Protein AF-0000000081946175 (afdb_homodimer)

Radius of gyration: 20.76 Å; Cα contacts (8 Å, |Δi|>4): 481; chains: 2; bounding box: 48×63×45 Å

Sequence (226 aa):
MTPTPSPDKSPLCRKVDMWVDFKKLEWNEWIVYPKRYNAFRCEGSCPSPVDETFTPTNHAYMQSLLKLHHPDKVPCVSCVPTRLVPLSMLYYETGKMVMRHHENMIVEECGCHMTPTPSPDKSPLCRKVDMWVDFKKLEWNEWIVYPKRYNAFRCEGSC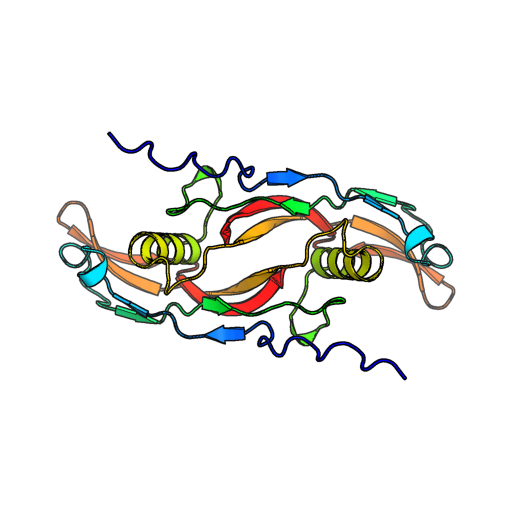PSPVDETFTPTNHAYMQSLLKLHHPDKVPCVSCVPTRLVPLSMLYYETGKMVMRHHENMIVEECGCH

Foldseek 3Di:
DPPPPDPPPWDAKDKDWDKDACVVVVNPVWWDPDRMDTQIWIDTFAAQQHDPVQPDDPVLNVLSPVCVVPVPPGDHFDKGAPDAAWDWTWTDDPNDIDIDIGGRRHGDHIHTD/DPPPPDPPPWDAKDKDWDKDACVVVVNPVWWDPDRMDTQIWIDTFAAQQHDPVQPDDPVLNVLSPVCVVPVPPGDHFDKGAPDAAWDWTWTDDPNDIDIDIGGRRHGDHIHTD

InterPro domains:
  IPR001839 Transforming growth factor-beta, C-terminal [PF00019] (13-112)
  IPR001839 Transforming growth factor-beta, C-terminal [PS51362] (1-113)
  IPR001839 Transforming growth factor-beta, C-terminal [SM00204] (13-113)
  IPR015615 Transforming growth factor-beta-like [PTHR11848] (11-113)
  IPR017948 Transforming growth factor beta, conserved site [PS00250] (31-46)
  IPR029034 Cystine-knot cytokine [G3DSA:2.10.90.10] (4-113)
  IPR029034 Cystine-knot cytokine [SSF57501] (7-112)

pLDDT: mean 90.81, std 14.02, range [33.75, 98.81]

Organism: NCBI:txid47308

Nearest PDB structures (foldseek):
  4n1d-assembly1_A-2  TM=9.867E-01  e=1.298E-13  Homo sapiens
  3qb4-assembly3_C  TM=9.589E-01  e=1.364E-11  Homo sapiens
  7zjf-assembly1_A  TM=9.497E-01  e=1.806E-11  Homo sapiens
  3qb4-assembly3_A  TM=9.491E-01  e=2.992E-11  Homo sapiens
  7ppc-assembly1_A  TM=9.271E-01  e=1.360E-10  Homo sapiens

Structure (mmCIF, N/CA/C/O backbone):
data_AF-0000000081946175-model_v1
#
loop_
_entity.id
_entity.type
_entity.pdbx_description
1 polymer 'TGF-beta family profile domain-containing protein'
#
loop_
_atom_site.group_PDB
_atom_site.id
_atom_site.type_symbol
_atom_site.label_atom_id
_atom_site.label_alt_id
_atom_site.label_comp_id
_atom_site.label_asym_id
_atom_site.label_entity_id
_atom_site.label_seq_id
_atom_site.pdbx_PDB_ins_code
_atom_site.Cartn_x
_atom_site.Cartn_y
_atom_site.Cartn_z
_atom_site.occupancy
_atom_site.B_iso_or_equiv
_atom_site.auth_seq_id
_atom_site.auth_comp_id
_atom_site.auth_asym_id
_atom_site.auth_atom_id
_atom_site.pdbx_PDB_model_num
ATOM 1 N N . MET A 1 1 ? 32.188 -23.469 -3.684 1 33.84 1 MET A N 1
ATOM 2 C CA . MET A 1 1 ? 30.922 -23.297 -2.998 1 33.84 1 MET A CA 1
ATOM 3 C C . MET A 1 1 ? 30.719 -21.844 -2.592 1 33.84 1 MET A C 1
ATOM 5 O O . MET A 1 1 ? 31.344 -21.359 -1.646 1 33.84 1 MET A O 1
ATOM 9 N N . THR A 1 2 ? 30.594 -20.969 -3.512 1 40.47 2 THR A N 1
ATOM 10 C CA . THR A 1 2 ? 30.562 -19.516 -3.314 1 40.47 2 THR A CA 1
ATOM 11 C C . THR A 1 2 ? 29.484 -19.141 -2.309 1 40.47 2 THR A C 1
ATOM 13 O O . THR A 1 2 ? 28.328 -19.578 -2.418 1 40.47 2 THR A O 1
ATOM 16 N N . PRO A 1 3 ? 29.781 -18.688 -1.122 1 40.91 3 PRO A N 1
ATOM 17 C CA . PRO A 1 3 ? 28.766 -18.375 -0.112 1 40.91 3 PRO A CA 1
ATOM 18 C C . PRO A 1 3 ? 27.609 -17.531 -0.668 1 40.91 3 PRO A C 1
ATOM 20 O O . PRO A 1 3 ? 27.812 -16.734 -1.579 1 40.91 3 PRO A O 1
ATOM 23 N N . THR A 1 4 ? 26.344 -18.141 -0.969 1 41.22 4 THR A N 1
ATOM 24 C CA . THR A 1 4 ? 25.172 -17.328 -1.267 1 41.22 4 THR A CA 1
ATOM 25 C C . THR A 1 4 ? 25.156 -16.047 -0.445 1 41.22 4 THR A C 1
ATOM 27 O O . THR A 1 4 ? 25.469 -16.062 0.75 1 41.22 4 THR A O 1
ATOM 30 N N . PRO A 1 5 ? 25.469 -14.93 -1.042 1 45.06 5 PRO A N 1
ATOM 31 C CA . PRO A 1 5 ? 25.469 -13.711 -0.235 1 45.06 5 PRO A CA 1
ATOM 32 C C . PRO A 1 5 ? 24.516 -13.773 0.957 1 45.06 5 PRO A C 1
ATOM 34 O O . PRO A 1 5 ? 23.531 -14.5 0.913 1 45.06 5 PRO A O 1
ATOM 37 N N . SER A 1 6 ? 24.953 -13.586 2.184 1 46.44 6 SER A N 1
ATOM 38 C CA . SER A 1 6 ? 24.188 -13.508 3.428 1 46.44 6 SER A CA 1
ATOM 39 C C . SER A 1 6 ? 22.844 -12.812 3.213 1 46.44 6 SER A C 1
ATOM 41 O O . SER A 1 6 ? 22.797 -11.75 2.584 1 46.44 6 SER A O 1
ATOM 43 N N . PRO A 1 7 ? 21.656 -13.484 3.131 1 48.81 7 PRO A N 1
ATOM 44 C CA . PRO A 1 7 ? 20.391 -12.766 2.98 1 48.81 7 PRO A CA 1
ATOM 45 C C . PRO A 1 7 ? 20.375 -11.422 3.715 1 48.81 7 PRO A C 1
ATOM 47 O O . PRO A 1 7 ? 20.828 -11.344 4.863 1 48.81 7 PRO A 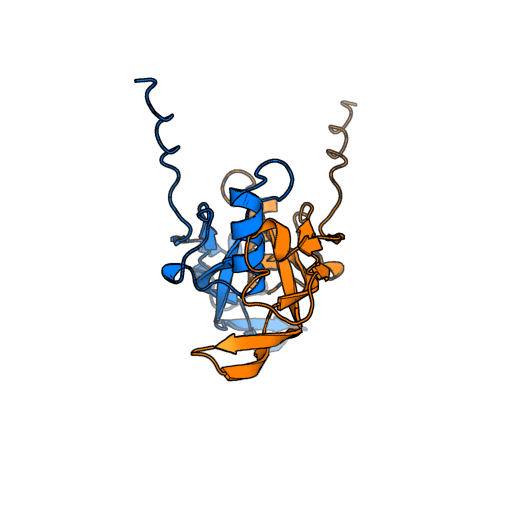O 1
ATOM 50 N N . ASP A 1 8 ? 20.859 -10.359 3.148 1 51.47 8 ASP A N 1
ATOM 51 C CA . ASP A 1 8 ? 20.734 -9.055 3.785 1 51.47 8 ASP A CA 1
ATOM 52 C C . ASP A 1 8 ? 19.641 -9.062 4.852 1 51.47 8 ASP A C 1
ATOM 54 O O . ASP A 1 8 ? 18.5 -9.438 4.578 1 51.47 8 ASP A O 1
ATOM 58 N N . LYS A 1 9 ? 19.969 -9.312 6.148 1 62.91 9 LYS A N 1
ATOM 59 C CA . LYS A 1 9 ? 19.281 -9.492 7.426 1 62.91 9 LYS A CA 1
ATOM 60 C C . LYS A 1 9 ? 18.25 -8.398 7.656 1 62.91 9 LYS A C 1
ATOM 62 O O . LYS A 1 9 ? 17.984 -8.023 8.797 1 62.91 9 LYS A O 1
ATOM 67 N N . SER A 1 10 ? 17.766 -7.531 6.688 1 79.44 10 SER A N 1
ATOM 68 C CA . SER A 1 10 ? 16.734 -6.547 6.977 1 79.44 10 SER A CA 1
ATOM 69 C C . SER A 1 10 ? 15.43 -7.223 7.391 1 79.44 10 SER A C 1
ATOM 71 O O . SER A 1 10 ? 15.062 -8.266 6.848 1 79.44 10 SER A O 1
ATOM 73 N N . PRO A 1 11 ? 14.812 -6.684 8.484 1 90.88 11 PRO A N 1
ATOM 74 C CA . PRO A 1 11 ? 13.562 -7.301 8.945 1 90.88 11 PRO A CA 1
ATOM 75 C C . PRO A 1 11 ? 12.477 -7.32 7.867 1 90.88 11 PRO A C 1
ATOM 77 O O . PRO A 1 11 ? 12.445 -6.434 7.012 1 90.88 11 PRO A O 1
ATOM 80 N N . LEU A 1 12 ? 11.711 -8.398 7.93 1 95.25 12 LEU A N 1
ATOM 81 C CA . LEU A 1 12 ? 10.562 -8.508 7.039 1 95.25 12 LEU A CA 1
ATOM 82 C C . LEU A 1 12 ? 9.461 -7.531 7.441 1 95.25 12 LEU A C 1
ATOM 84 O O . LEU A 1 12 ? 9.477 -7 8.555 1 95.25 12 LEU A O 1
ATOM 88 N N . CYS A 1 13 ? 8.57 -7.297 6.59 1 96.44 13 CYS A N 1
ATOM 89 C CA . CYS A 1 13 ? 7.445 -6.383 6.758 1 96.44 13 CYS A CA 1
ATOM 90 C C . CYS A 1 13 ? 6.746 -6.621 8.094 1 96.44 13 CYS A C 1
ATOM 92 O O . CYS A 1 13 ? 6.348 -7.742 8.398 1 96.44 13 CYS A O 1
ATOM 94 N N . ARG A 1 14 ? 6.641 -5.52 8.82 1 96.5 14 ARG A N 1
ATOM 95 C CA . ARG A 1 14 ? 6.012 -5.641 10.133 1 96.5 14 ARG A CA 1
ATOM 96 C C . ARG A 1 14 ? 5.469 -4.293 10.602 1 96.5 14 ARG A C 1
ATOM 98 O O . ARG A 1 14 ? 5.84 -3.248 10.07 1 96.5 14 ARG A O 1
ATOM 105 N N . LYS A 1 15 ? 4.629 -4.375 11.562 1 97.38 15 LYS A N 1
ATOM 106 C CA . LYS A 1 15 ? 4.062 -3.193 12.203 1 97.38 15 LYS A CA 1
ATOM 107 C C . LYS A 1 15 ? 4.957 -2.701 13.344 1 97.38 15 LYS A C 1
ATOM 109 O O . LYS A 1 15 ? 5.375 -3.486 14.195 1 97.38 15 LYS A O 1
ATOM 114 N N . VAL A 1 16 ? 5.32 -1.427 13.359 1 97.38 16 VAL A N 1
ATOM 115 C CA . VAL A 1 16 ? 6.152 -0.852 14.406 1 97.38 16 VAL A CA 1
ATOM 116 C C . VAL A 1 16 ? 5.508 0.428 14.938 1 97.38 16 VAL A C 1
ATOM 118 O O . VAL A 1 16 ? 4.594 0.971 14.312 1 97.38 16 VAL A O 1
ATOM 121 N N . ASP A 1 17 ? 6.004 0.896 15.984 1 97.38 17 ASP A N 1
ATOM 122 C CA . ASP A 1 17 ? 5.441 2.082 16.625 1 97.38 17 ASP A CA 1
ATOM 123 C C . ASP A 1 17 ? 5.742 3.338 15.805 1 97.38 17 ASP A C 1
ATOM 125 O O . ASP A 1 17 ? 6.797 3.439 15.18 1 97.38 17 ASP A O 1
ATOM 129 N N . MET A 1 18 ? 4.805 4.23 15.781 1 96.81 18 MET A N 1
ATOM 130 C CA . MET A 1 18 ? 4.957 5.59 15.266 1 96.81 18 MET A CA 1
ATOM 131 C C . MET A 1 18 ? 4.066 6.566 16.031 1 96.81 18 MET A C 1
ATOM 133 O O . MET A 1 18 ? 2.896 6.742 15.688 1 96.81 18 MET A O 1
ATOM 137 N N . TRP A 1 19 ? 4.625 7.184 16.922 1 96.38 19 TRP A N 1
ATOM 138 C CA . TRP A 1 19 ? 3.865 8.086 17.766 1 96.38 19 TRP A CA 1
ATOM 139 C C . TRP A 1 19 ? 3.67 9.438 17.094 1 96.38 19 TRP A C 1
ATOM 141 O O . TRP A 1 19 ? 4.629 10.039 16.609 1 96.38 19 TRP A O 1
ATOM 151 N N . VAL A 1 20 ? 2.436 9.844 17.141 1 96.25 20 VAL A N 1
ATOM 152 C CA . VAL A 1 20 ? 2.064 11.156 16.625 1 96.25 20 VAL A CA 1
ATOM 153 C C . VAL A 1 20 ? 1.766 12.094 17.797 1 96.25 20 VAL A C 1
ATOM 155 O O . VAL A 1 20 ? 0.839 11.852 18.578 1 96.25 20 VAL A O 1
ATOM 158 N N . ASP A 1 21 ? 2.59 13.125 17.812 1 95.94 21 ASP A N 1
ATOM 159 C CA . ASP A 1 21 ? 2.418 14.148 18.844 1 95.94 21 ASP A CA 1
ATOM 160 C C . ASP A 1 21 ? 1.933 15.461 18.219 1 95.94 21 ASP A C 1
ATOM 162 O O . ASP A 1 21 ? 2.674 16.125 17.484 1 95.94 21 ASP A O 1
ATOM 166 N N . PHE A 1 22 ? 0.724 15.859 18.656 1 95.44 22 PHE A N 1
ATOM 167 C CA . PHE A 1 22 ? 0.114 17.016 18.016 1 95.44 22 PHE A CA 1
ATOM 168 C C . PHE A 1 22 ? 0.794 18.297 18.453 1 95.44 22 PHE A C 1
ATOM 170 O O . PHE A 1 22 ? 0.721 19.328 17.766 1 95.44 22 PHE A O 1
ATOM 177 N N . LYS A 1 23 ? 1.452 18.297 19.547 1 94.56 23 LYS A N 1
ATOM 178 C CA . LYS A 1 23 ? 2.248 19.438 19.953 1 94.56 23 LYS A CA 1
ATOM 179 C C . LYS A 1 23 ? 3.439 19.656 19.031 1 94.56 23 LYS A C 1
ATOM 181 O O . LYS A 1 23 ? 3.727 20.781 18.625 1 94.56 23 LYS A O 1
ATOM 186 N N . LYS A 1 24 ? 4.055 18.484 18.641 1 91.12 24 LYS A N 1
ATOM 187 C CA . LYS A 1 24 ? 5.219 18.562 17.75 1 91.12 24 LYS A CA 1
ATOM 188 C C . LYS A 1 24 ? 4.816 18.984 16.344 1 91.12 24 LYS A C 1
ATOM 190 O O . LYS A 1 24 ? 5.613 19.594 15.625 1 91.12 24 LYS A O 1
ATOM 195 N N . LEU A 1 25 ? 3.594 18.766 16 1 90.81 25 LEU A N 1
ATOM 196 C CA . LEU A 1 25 ? 3.078 19.141 14.695 1 90.81 25 LEU A CA 1
ATOM 197 C C . LEU A 1 25 ? 2.5 20.547 14.719 1 90.81 25 LEU A C 1
ATOM 199 O O . LEU A 1 25 ? 2.045 21.062 13.688 1 90.81 25 LEU A O 1
ATOM 203 N N . GLU A 1 26 ? 2.43 21.094 15.938 1 91.88 26 GLU A N 1
ATOM 204 C CA . GLU A 1 26 ? 1.917 22.438 16.172 1 91.88 26 GLU A CA 1
ATOM 205 C C . GLU A 1 26 ? 0.403 22.5 15.984 1 91.88 26 GLU A C 1
ATOM 207 O O . GLU A 1 26 ? -0.13 23.469 15.445 1 91.88 26 GLU A O 1
ATOM 212 N N . TRP A 1 27 ? -0.2 21.406 16.344 1 92.62 27 TRP A N 1
ATOM 213 C CA . TRP A 1 27 ? -1.652 21.312 16.234 1 92.62 27 TRP A CA 1
ATOM 214 C C . TRP A 1 27 ? -2.301 21.359 17.609 1 92.62 27 TRP A C 1
ATOM 216 O O . TRP A 1 27 ? -3.521 21.219 17.734 1 92.62 27 TRP A O 1
ATOM 226 N N . ASN A 1 28 ? -1.576 21.578 18.516 1 91.31 28 ASN A N 1
ATOM 227 C CA . ASN A 1 28 ? -2.029 21.453 19.891 1 91.31 28 ASN A CA 1
ATOM 228 C C . ASN A 1 28 ? -3.02 22.562 20.25 1 91.31 28 ASN A C 1
ATOM 230 O O . ASN A 1 28 ? -3.756 22.453 21.234 1 91.31 28 ASN A O 1
ATOM 234 N N . GLU A 1 29 ? -3.061 23.609 19.5 1 92.75 29 GLU A N 1
ATOM 235 C CA . GLU A 1 29 ? -3.963 24.719 19.812 1 92.75 29 GLU A CA 1
ATOM 236 C C . GLU A 1 29 ? -5.402 24.375 19.438 1 92.75 29 GLU A C 1
ATOM 238 O O . GLU A 1 29 ? -6.348 24.859 20.062 1 92.75 29 GLU A O 1
ATOM 243 N N . TRP A 1 30 ? -5.449 23.547 18.422 1 93.44 30 TRP A N 1
ATOM 244 C CA . TRP A 1 30 ? -6.816 23.281 17.969 1 93.44 30 TRP A CA 1
ATOM 245 C C . TRP A 1 30 ? -7.227 21.844 18.297 1 93.44 30 TRP A C 1
ATOM 247 O O . TRP A 1 30 ? -8.414 21.531 18.328 1 93.44 30 TRP A O 1
ATOM 257 N N . ILE A 1 31 ? -6.348 20.938 18.547 1 95.88 31 ILE A N 1
ATOM 258 C CA . ILE A 1 31 ? -6.688 19.562 18.938 1 95.88 31 ILE A CA 1
ATOM 259 C C . ILE A 1 31 ? -6.828 19.484 20.453 1 95.88 31 ILE A C 1
ATOM 261 O O . ILE A 1 31 ? -5.902 19.844 21.188 1 95.88 31 ILE A O 1
ATOM 265 N N . VAL A 1 32 ? -7.965 19.078 20.875 1 97.19 32 VAL A N 1
ATOM 266 C CA . VAL A 1 32 ? -8.234 18.938 22.312 1 97.19 32 VAL A CA 1
ATOM 267 C C . VAL A 1 32 ? -7.824 17.562 22.797 1 97.19 32 VAL A C 1
ATOM 269 O O . VAL A 1 32 ? -7.152 17.422 23.812 1 97.19 32 VAL A O 1
ATOM 272 N N . TYR A 1 33 ? -8.367 16.484 22.016 1 97.69 33 TYR A N 1
ATOM 273 C CA . TYR A 1 33 ? -8.055 15.109 22.391 1 97.69 33 TYR A CA 1
ATOM 274 C C . TYR A 1 33 ? -8.117 14.195 21.156 1 97.69 33 TYR A C 1
ATOM 276 O O . TYR A 1 33 ? -9 14.352 20.312 1 97.69 33 TYR A O 1
ATOM 284 N N . PRO A 1 34 ? -7.258 13.164 21.188 1 97.81 34 PRO A N 1
ATOM 285 C CA . PRO A 1 34 ? -6.098 12.938 22.062 1 97.81 34 PRO A CA 1
ATOM 286 C C . PRO A 1 34 ? -4.957 13.922 21.781 1 97.81 34 PRO A C 1
ATOM 288 O O . PRO A 1 34 ? -4.969 14.609 20.75 1 97.81 34 PRO A O 1
ATOM 291 N N . LYS A 1 35 ? -3.928 14.023 22.719 1 97.31 35 LYS A N 1
ATOM 292 C CA . LYS A 1 35 ? -2.76 14.875 22.516 1 97.31 35 LYS A CA 1
ATOM 293 C C . LYS A 1 35 ? -1.688 14.141 21.703 1 97.31 35 LYS A C 1
ATOM 295 O O . LYS A 1 35 ? -0.887 14.773 21.016 1 97.31 35 LYS A O 1
ATOM 300 N N . ARG A 1 36 ? -1.651 12.836 21.969 1 97.5 36 ARG A N 1
ATOM 301 C CA . ARG A 1 36 ? -0.783 11.953 21.203 1 97.5 36 ARG A CA 1
ATOM 302 C C . ARG A 1 36 ? -1.427 10.578 21.016 1 97.5 36 ARG A C 1
ATOM 304 O O . ARG A 1 36 ? -2.338 10.211 21.766 1 97.5 36 ARG A O 1
ATOM 311 N N . TYR A 1 37 ? -1.03 9.906 20 1 98.12 37 TYR A N 1
ATOM 312 C CA . TYR A 1 37 ? -1.508 8.547 19.781 1 98.12 37 TYR A CA 1
ATOM 313 C C . TYR A 1 37 ? -0.491 7.73 18.984 1 98.12 37 TYR A C 1
ATOM 315 O O . TYR A 1 37 ? 0.38 8.289 18.312 1 98.12 37 TYR A O 1
ATOM 323 N N . ASN A 1 38 ? -0.528 6.496 19.203 1 98.56 38 ASN A N 1
ATOM 324 C CA . ASN A 1 38 ? 0.315 5.59 18.422 1 98.56 38 ASN A CA 1
ATOM 325 C C . ASN A 1 38 ? -0.35 5.188 17.109 1 98.56 38 ASN A C 1
ATOM 327 O O . ASN A 1 38 ? -1.278 4.375 17.109 1 98.56 38 ASN A O 1
ATOM 331 N N . ALA A 1 39 ? 0.094 5.73 16 1 98.5 39 ALA A N 1
ATOM 332 C CA . ALA A 1 39 ? -0.487 5.48 14.688 1 98.5 39 ALA A CA 1
ATOM 333 C C . ALA A 1 39 ? 0.025 4.168 14.109 1 98.5 39 ALA A C 1
ATOM 335 O O . ALA A 1 39 ? -0.609 3.584 13.219 1 98.5 39 ALA A O 1
ATOM 336 N N . PHE A 1 40 ? 1.181 3.77 14.594 1 98.19 40 PHE A N 1
ATOM 337 C CA . PHE A 1 40 ? 1.922 2.641 14.039 1 98.19 40 PHE A CA 1
ATOM 338 C C . PHE A 1 40 ? 2.309 2.902 12.594 1 98.19 40 PHE A C 1
ATOM 340 O O . PHE A 1 40 ? 1.873 3.891 11.992 1 98.19 40 PHE A O 1
ATOM 347 N N . ARG A 1 41 ? 3.174 2.154 12.109 1 97.5 41 ARG A N 1
ATOM 348 C CA . ARG A 1 41 ? 3.582 2.193 10.711 1 97.5 41 ARG A CA 1
ATOM 349 C C . ARG A 1 41 ? 4.105 0.834 10.25 1 97.5 41 ARG A C 1
ATOM 351 O O . ARG A 1 41 ? 4.371 -0.042 11.078 1 97.5 41 ARG A O 1
ATOM 358 N N . CYS A 1 42 ? 4.18 0.731 8.969 1 96.88 42 CYS A N 1
ATOM 359 C CA . CYS A 1 42 ? 4.691 -0.503 8.383 1 96.88 42 CYS A CA 1
ATOM 360 C C . CYS A 1 42 ? 6.121 -0.319 7.887 1 96.88 42 CYS A C 1
ATOM 362 O O . CYS A 1 42 ? 6.441 0.699 7.273 1 96.88 42 CYS A O 1
ATOM 364 N N . GLU A 1 43 ? 6.91 -1.335 8.273 1 94.81 43 GLU A N 1
ATOM 365 C CA . GLU A 1 43 ? 8.312 -1.244 7.883 1 94.81 43 GLU A CA 1
ATOM 366 C C . GLU A 1 43 ? 8.891 -2.623 7.586 1 94.81 43 GLU A C 1
ATOM 368 O O . GLU A 1 43 ? 8.461 -3.623 8.164 1 94.81 43 GLU A O 1
ATOM 373 N N . GLY A 1 44 ? 9.891 -2.594 6.684 1 94.44 44 GLY A N 1
ATOM 374 C CA . GLY A 1 44 ? 10.562 -3.842 6.352 1 94.44 44 GLY A CA 1
ATOM 375 C C . GLY A 1 44 ? 10.398 -4.234 4.895 1 94.44 44 GLY A C 1
ATOM 376 O O . GLY A 1 44 ? 9.664 -3.584 4.148 1 94.44 44 GLY A O 1
ATOM 377 N N . SER A 1 45 ? 11.016 -5.293 4.516 1 93.19 45 SER A N 1
ATOM 378 C CA . SER A 1 45 ? 10.992 -5.75 3.129 1 93.19 45 SER A CA 1
ATOM 379 C C . SER A 1 45 ? 9.961 -6.852 2.924 1 93.19 45 SER A C 1
ATOM 381 O O . SER A 1 45 ? 9.547 -7.508 3.881 1 93.19 45 SER A O 1
ATOM 383 N N . CYS A 1 46 ? 9.547 -6.938 1.702 1 94.69 46 CYS A N 1
ATOM 384 C CA . CYS A 1 46 ? 8.664 -8.031 1.311 1 94.69 46 CYS A CA 1
ATOM 385 C C . CYS A 1 46 ? 9.43 -9.102 0.544 1 94.69 46 CYS A C 1
ATOM 387 O O . CYS A 1 46 ? 10.242 -8.789 -0.326 1 94.69 46 CYS A O 1
ATOM 389 N N . PRO A 1 47 ? 9.156 -10.273 0.928 1 92.81 47 PRO A N 1
ATOM 390 C CA . PRO A 1 47 ? 9.859 -11.344 0.215 1 92.81 47 PRO A CA 1
ATOM 391 C C . PRO A 1 47 ? 9.391 -11.5 -1.229 1 92.81 47 PRO A C 1
ATOM 393 O O . PRO A 1 47 ? 8.305 -11.023 -1.582 1 92.81 47 PRO A O 1
ATOM 396 N N . SER A 1 48 ? 10.273 -12.141 -2.057 1 90.62 48 SER A N 1
ATOM 397 C CA . SER A 1 48 ? 9.977 -12.453 -3.449 1 90.62 48 SER A CA 1
ATOM 398 C C . SER A 1 48 ? 10.312 -13.906 -3.771 1 90.62 48 SER A C 1
ATOM 400 O O . SER A 1 48 ? 11.484 -14.273 -3.867 1 90.62 48 SER A O 1
ATOM 402 N N . PRO A 1 49 ? 9.266 -14.656 -3.846 1 92.12 49 PRO A N 1
ATOM 403 C CA . PRO A 1 49 ? 7.828 -14.367 -3.9 1 92.12 49 PRO A CA 1
ATOM 404 C C . PRO A 1 49 ? 7.223 -14.133 -2.52 1 92.12 49 PRO A C 1
ATOM 406 O O . PRO A 1 49 ? 7.688 -14.711 -1.531 1 92.12 49 PRO A O 1
ATOM 409 N N . VAL A 1 50 ? 6.156 -13.344 -2.518 1 95 50 VAL A N 1
ATOM 410 C CA . VAL A 1 50 ? 5.473 -13.055 -1.261 1 95 50 VAL A CA 1
ATOM 411 C C . VAL A 1 50 ? 4.582 -14.234 -0.869 1 95 50 VAL A C 1
ATOM 413 O O . VAL A 1 50 ? 3.936 -14.836 -1.725 1 95 50 VAL A O 1
ATOM 416 N N . ASP A 1 51 ? 4.57 -14.508 0.389 1 93.25 51 ASP A N 1
ATOM 417 C CA . ASP A 1 51 ? 3.738 -15.625 0.823 1 93.25 51 ASP A CA 1
ATOM 418 C C . ASP A 1 51 ? 2.486 -15.133 1.545 1 93.25 51 ASP A C 1
ATOM 420 O O . ASP A 1 51 ? 2.322 -13.93 1.76 1 93.25 51 ASP A O 1
ATOM 424 N N . GLU A 1 52 ? 1.662 -16.016 2.031 1 93.69 52 GLU A N 1
ATOM 425 C CA . GLU A 1 52 ? 0.326 -15.727 2.537 1 93.69 52 GLU A CA 1
ATOM 426 C C . GLU A 1 52 ? 0.393 -15.023 3.891 1 93.69 52 GLU A C 1
ATOM 428 O O . GLU A 1 52 ? -0.564 -14.367 4.301 1 93.69 52 GLU A O 1
ATOM 433 N N . THR A 1 53 ? 1.485 -15.102 4.586 1 93.25 53 THR A N 1
ATOM 434 C CA . THR A 1 53 ? 1.632 -14.484 5.898 1 93.25 53 THR A CA 1
ATOM 435 C C . THR A 1 53 ? 1.567 -12.969 5.793 1 93.25 53 THR A C 1
ATOM 437 O O . THR A 1 53 ? 1.2 -12.289 6.754 1 93.25 53 THR A O 1
ATOM 440 N N . PHE A 1 54 ? 1.802 -12.484 4.574 1 94.69 54 PHE A N 1
ATOM 441 C CA . PHE A 1 54 ? 1.831 -11.047 4.359 1 94.69 54 PHE A CA 1
ATOM 442 C C . PHE A 1 54 ? 0.548 -10.57 3.688 1 94.69 54 PHE A C 1
ATOM 444 O O . PHE A 1 54 ? 0.466 -9.43 3.227 1 94.69 54 PHE A O 1
ATOM 451 N N . THR A 1 55 ? -0.389 -11.406 3.508 1 92.25 55 THR A N 1
ATOM 452 C CA . THR A 1 55 ? -1.733 -11.117 3.02 1 92.25 55 THR A CA 1
ATOM 453 C C . THR A 1 55 ? -1.678 -10.359 1.697 1 92.25 55 THR A C 1
ATOM 455 O O . THR A 1 55 ? -2.299 -9.305 1.554 1 92.25 55 THR A O 1
ATOM 458 N N . PRO A 1 56 ? -1.029 -10.945 0.758 1 95.5 56 PRO A N 1
ATOM 459 C CA . PRO A 1 56 ? -0.916 -10.234 -0.52 1 95.5 56 PRO A CA 1
ATOM 460 C C . PRO A 1 56 ? -2.205 -10.281 -1.336 1 95.5 56 PRO A C 1
ATOM 462 O O . PRO A 1 56 ? -2.98 -11.234 -1.221 1 95.5 56 PRO A O 1
ATOM 465 N N . THR A 1 57 ? -2.408 -9.188 -2.137 1 96.31 57 THR A N 1
ATOM 466 C CA . THR A 1 57 ? -3.4 -9.266 -3.203 1 96.31 57 THR A CA 1
ATOM 467 C C . THR A 1 57 ? -2.926 -10.203 -4.312 1 96.31 57 THR A C 1
ATOM 469 O O . THR A 1 57 ? -1.748 -10.562 -4.367 1 96.31 57 THR A O 1
ATOM 472 N N . ASN A 1 58 ? -3.85 -10.594 -5.113 1 96.56 58 ASN A N 1
ATOM 473 C CA . ASN A 1 58 ? -3.445 -11.352 -6.289 1 96.56 58 ASN A CA 1
ATOM 474 C C . ASN A 1 58 ? -2.434 -10.586 -7.133 1 96.56 58 ASN A C 1
ATOM 476 O O . ASN A 1 58 ? -1.489 -11.172 -7.664 1 96.56 58 ASN A O 1
ATOM 480 N N . HIS A 1 59 ? -2.58 -9.32 -7.168 1 97.88 59 HIS A N 1
ATOM 481 C CA . HIS A 1 59 ? -1.651 -8.477 -7.914 1 97.88 59 HIS A CA 1
ATOM 482 C C . HIS A 1 59 ? -0.254 -8.523 -7.305 1 97.88 59 HIS A C 1
ATOM 484 O O . HIS A 1 59 ? 0.734 -8.703 -8.023 1 97.88 59 HIS A O 1
ATOM 490 N N . ALA A 1 60 ? -0.252 -8.375 -6.016 1 97.44 60 ALA A N 1
ATOM 491 C CA . ALA A 1 60 ? 1.035 -8.398 -5.324 1 97.44 60 ALA A CA 1
ATOM 492 C C . ALA A 1 60 ? 1.741 -9.734 -5.516 1 97.44 60 ALA A C 1
ATOM 494 O O . ALA A 1 60 ? 2.961 -9.781 -5.691 1 97.44 60 ALA A O 1
ATOM 495 N N . TYR A 1 61 ? 0.99 -10.781 -5.484 1 96.38 61 TYR A N 1
ATOM 496 C CA . TYR A 1 61 ? 1.538 -12.117 -5.715 1 96.38 61 TYR A CA 1
ATOM 497 C C . TYR A 1 61 ? 2.146 -12.219 -7.109 1 96.38 61 TYR A C 1
ATOM 499 O O . TYR A 1 61 ? 3.275 -12.688 -7.266 1 96.38 61 TYR A O 1
ATOM 507 N N . MET A 1 62 ? 1.429 -11.758 -8.109 1 96 62 MET A N 1
ATOM 508 C CA . MET A 1 62 ? 1.912 -11.789 -9.492 1 96 62 MET A CA 1
ATOM 509 C C . MET A 1 62 ? 3.193 -10.969 -9.633 1 96 62 MET A C 1
ATOM 511 O O . MET A 1 62 ? 4.156 -11.422 -10.25 1 96 62 MET A O 1
ATOM 515 N N . GLN A 1 63 ? 3.115 -9.797 -9.055 1 96.38 63 GLN A N 1
ATOM 516 C CA . GLN A 1 63 ? 4.277 -8.922 -9.141 1 96.38 63 GLN A CA 1
ATOM 517 C C . GLN A 1 63 ? 5.504 -9.562 -8.508 1 96.38 63 GLN A C 1
ATOM 519 O O . GLN A 1 63 ? 6.613 -9.453 -9.031 1 96.38 63 GLN A O 1
ATOM 524 N N . SER A 1 64 ? 5.262 -10.203 -7.363 1 95.19 64 SER A N 1
ATOM 525 C CA . SER A 1 64 ? 6.371 -10.844 -6.668 1 95.19 64 SER A CA 1
ATOM 526 C C . SER A 1 64 ? 6.941 -12 -7.492 1 95.19 64 SER A C 1
ATOM 528 O O . SER A 1 64 ? 8.148 -12.258 -7.453 1 95.19 64 SER A O 1
ATOM 530 N N . LEU A 1 65 ? 6.129 -12.711 -8.195 1 93.56 65 LEU A N 1
ATOM 531 C CA . LEU A 1 65 ? 6.574 -13.805 -9.055 1 93.56 65 LEU A CA 1
ATOM 532 C C . LEU A 1 65 ? 7.418 -13.273 -10.211 1 93.56 65 LEU A C 1
ATOM 534 O O . LE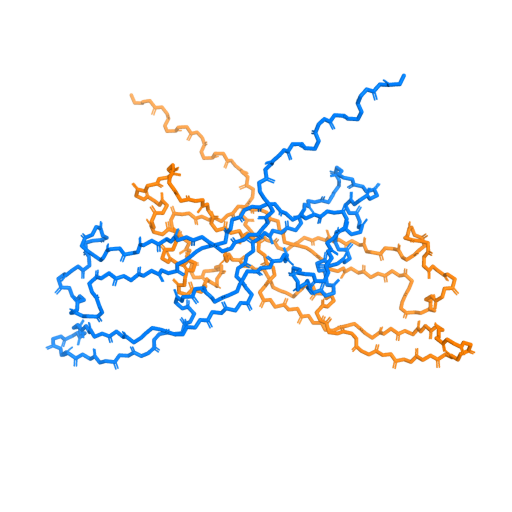U A 1 65 ? 8.461 -13.844 -10.547 1 93.56 65 LEU A O 1
ATOM 538 N N . LEU A 1 66 ? 6.953 -12.227 -10.75 1 94.06 66 LEU A N 1
ATOM 539 C CA . LEU A 1 66 ? 7.684 -11.625 -11.867 1 94.06 66 LEU A CA 1
ATOM 540 C C . LEU A 1 66 ? 9.055 -11.141 -11.414 1 94.06 66 LEU A C 1
ATOM 542 O O . LEU A 1 66 ? 10.047 -11.305 -12.141 1 94.06 66 LEU A O 1
ATOM 546 N N . LYS A 1 67 ? 9.078 -10.562 -10.266 1 92.56 67 LYS A N 1
ATOM 547 C CA . LYS A 1 67 ? 10.344 -10.078 -9.719 1 92.56 67 LYS A CA 1
ATOM 548 C C . LYS A 1 67 ? 11.328 -11.227 -9.531 1 92.56 67 LYS A C 1
ATOM 550 O O . LYS A 1 67 ? 12.531 -11.062 -9.758 1 92.56 67 LYS A O 1
ATOM 555 N N . LEU A 1 68 ? 10.836 -12.297 -9.047 1 89.06 68 LEU A N 1
ATOM 556 C CA . LEU A 1 68 ? 11.68 -13.469 -8.82 1 89.06 68 LEU A CA 1
ATOM 557 C C . LEU A 1 68 ? 12.383 -13.883 -10.109 1 89.06 68 LEU A C 1
ATOM 559 O O . LEU A 1 68 ? 13.57 -14.227 -10.094 1 89.06 68 LEU A O 1
ATOM 563 N N . HIS A 1 69 ? 11.727 -13.727 -11.203 1 87.62 69 HIS A N 1
ATOM 564 C CA . HIS A 1 69 ? 12.258 -14.203 -12.477 1 87.62 69 HIS A CA 1
ATOM 565 C C . HIS A 1 69 ? 13.016 -13.094 -13.203 1 87.62 69 HIS A C 1
ATOM 567 O O . HIS A 1 69 ? 13.914 -13.367 -14.008 1 87.62 69 HIS A O 1
ATOM 573 N N . HIS A 1 70 ? 12.555 -11.82 -12.844 1 87.12 70 HIS A N 1
ATOM 574 C CA . HIS A 1 70 ? 13.156 -10.648 -13.477 1 87.12 70 HIS A CA 1
ATOM 575 C C . HIS A 1 70 ? 13.43 -9.547 -12.461 1 87.12 70 HIS A C 1
ATOM 577 O O . HIS A 1 70 ? 12.773 -8.5 -12.492 1 87.12 70 HIS A O 1
ATOM 583 N N . PRO A 1 71 ? 14.352 -9.703 -11.703 1 84.5 71 PRO A N 1
ATOM 584 C CA . PRO A 1 71 ? 14.586 -8.797 -10.57 1 84.5 71 PRO A CA 1
ATOM 585 C C . PRO A 1 71 ? 14.891 -7.367 -11.016 1 84.5 71 PRO A C 1
ATOM 587 O O . PRO A 1 71 ? 14.609 -6.418 -10.289 1 84.5 71 PRO A O 1
ATOM 590 N N . ASP A 1 72 ? 15.367 -7.156 -12.203 1 84.81 72 ASP A N 1
ATOM 591 C CA . ASP A 1 72 ? 15.773 -5.82 -12.633 1 84.81 72 ASP A CA 1
ATOM 592 C C . ASP A 1 72 ? 14.633 -5.113 -13.359 1 84.81 72 ASP A C 1
ATOM 594 O O . ASP A 1 72 ? 14.703 -3.906 -13.609 1 84.81 72 ASP A O 1
ATOM 598 N N . LYS A 1 73 ? 13.617 -5.828 -13.508 1 81.5 73 LYS A N 1
ATOM 599 C CA . LYS A 1 73 ? 12.57 -5.262 -14.367 1 81.5 73 LYS A CA 1
ATOM 600 C C . LYS A 1 73 ? 11.352 -4.859 -13.547 1 81.5 73 LYS A C 1
ATOM 602 O O . LYS A 1 73 ? 10.602 -3.959 -13.938 1 81.5 73 LYS A O 1
ATOM 607 N N . VAL A 1 74 ? 11.227 -5.555 -12.438 1 82.81 74 VAL A N 1
ATOM 608 C CA . VAL A 1 74 ? 10.023 -5.309 -11.648 1 82.81 74 VAL A CA 1
ATOM 609 C C . VAL A 1 74 ? 10.398 -4.977 -10.211 1 82.81 74 VAL A C 1
ATOM 611 O O . VAL A 1 74 ? 11.148 -5.719 -9.57 1 82.81 74 VAL A O 1
ATOM 614 N N . PRO A 1 75 ? 9.984 -3.828 -9.867 1 85.44 75 PRO A N 1
ATOM 615 C CA . PRO A 1 75 ? 10.266 -3.512 -8.469 1 85.44 75 PRO A CA 1
ATOM 616 C C . PRO A 1 75 ? 9.555 -4.449 -7.496 1 85.44 75 PRO A C 1
ATOM 618 O O . PRO A 1 75 ? 8.617 -5.148 -7.879 1 85.44 75 PRO A O 1
ATOM 621 N N . CYS A 1 76 ? 9.977 -4.414 -6.32 1 85.94 76 CYS A N 1
ATOM 622 C CA . CYS A 1 76 ? 9.375 -5.23 -5.273 1 85.94 76 CYS A CA 1
ATOM 623 C C . CYS A 1 76 ? 8.062 -4.621 -4.785 1 85.94 76 CYS A C 1
ATOM 625 O O . CYS A 1 76 ? 7.832 -3.422 -4.961 1 85.94 76 CYS A O 1
ATOM 627 N N . VAL A 1 77 ? 7.281 -5.516 -4.281 1 94.94 77 VAL A N 1
ATOM 628 C CA . VAL A 1 77 ? 6.094 -5.043 -3.572 1 94.94 77 VAL A CA 1
ATOM 629 C C . VAL A 1 77 ? 6.512 -4.273 -2.322 1 94.94 77 VAL A C 1
ATOM 631 O O . VAL A 1 77 ? 7.621 -4.461 -1.812 1 94.94 77 VAL A O 1
ATOM 634 N N . SER A 1 78 ? 5.633 -3.49 -1.843 1 95.56 78 SER A N 1
ATOM 635 C CA . SER A 1 78 ? 5.957 -2.625 -0.714 1 95.56 78 SER A CA 1
ATOM 636 C C . SER A 1 78 ? 5.246 -3.08 0.556 1 95.56 78 SER A C 1
ATOM 638 O O . SER A 1 78 ? 4.148 -3.639 0.492 1 95.56 78 SER A O 1
ATOM 640 N N . CYS A 1 79 ? 5.848 -2.848 1.616 1 96.56 79 CYS A N 1
ATOM 641 C CA . CYS A 1 79 ? 5.238 -3.051 2.926 1 96.56 79 CYS A CA 1
ATOM 642 C C . CYS A 1 79 ? 4.344 -1.878 3.301 1 96.56 79 CYS A C 1
ATOM 644 O O . CYS A 1 79 ? 4.824 -0.758 3.484 1 96.56 79 CYS A O 1
ATOM 646 N N . VAL A 1 80 ? 3.031 -2.152 3.375 1 97.12 80 VAL A N 1
ATOM 647 C CA . VAL A 1 80 ? 2.105 -1.048 3.596 1 97.12 80 VAL A CA 1
ATOM 648 C C . VAL A 1 80 ? 0.966 -1.502 4.508 1 97.12 80 VAL A C 1
ATOM 650 O O . VAL A 1 80 ? 0.778 -2.701 4.723 1 97.12 80 VAL A O 1
ATOM 653 N N . PRO A 1 81 ? 0.161 -0.56 5.012 1 97.06 81 PRO A N 1
ATOM 654 C CA . PRO A 1 81 ? -1.015 -0.944 5.797 1 97.06 81 PRO A CA 1
ATOM 655 C C . PRO A 1 81 ? -2.057 -1.693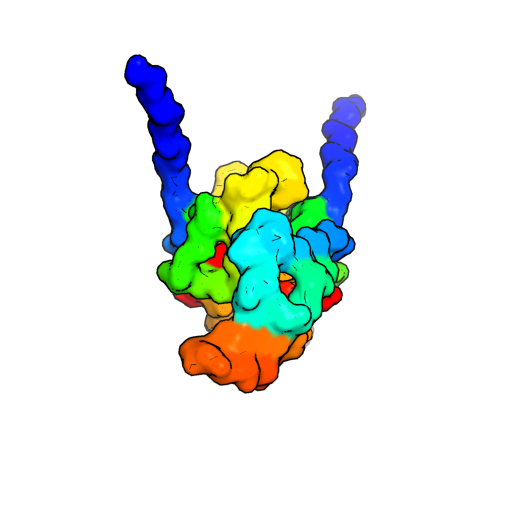 4.969 1 97.06 81 PRO A C 1
ATOM 657 O O . PRO A 1 81 ? -2.4 -1.263 3.865 1 97.06 81 PRO A O 1
ATOM 660 N N . THR A 1 82 ? -2.537 -2.809 5.551 1 95.31 82 THR A N 1
ATOM 661 C CA . THR A 1 82 ? -3.605 -3.545 4.887 1 95.31 82 THR A CA 1
ATOM 662 C C . THR A 1 82 ? -4.926 -3.375 5.629 1 95.31 82 THR A C 1
ATOM 664 O O . THR A 1 82 ? -5.996 -3.631 5.07 1 95.31 82 THR A O 1
ATOM 667 N N . ARG A 1 83 ? -4.77 -2.98 6.883 1 96.81 83 ARG A N 1
ATOM 668 C CA . ARG A 1 83 ? -5.945 -2.668 7.688 1 96.81 83 ARG A CA 1
ATOM 669 C C . ARG A 1 83 ? -5.684 -1.467 8.594 1 96.81 83 ARG A C 1
ATOM 671 O O . ARG A 1 83 ? -4.645 -1.395 9.258 1 96.81 83 ARG A O 1
ATOM 678 N N . LEU A 1 84 ? -6.625 -0.557 8.531 1 98.38 84 LEU A N 1
ATOM 679 C CA . LEU A 1 84 ? -6.551 0.647 9.352 1 98.38 84 LEU A CA 1
ATOM 680 C C . LEU A 1 84 ? -7.828 0.83 10.164 1 98.38 84 LEU A C 1
ATOM 682 O O . LEU A 1 84 ? -8.914 0.437 9.727 1 98.38 84 LEU A O 1
ATOM 686 N N . VAL A 1 85 ? -7.691 1.414 11.289 1 98.75 85 VAL A N 1
ATOM 687 C CA . VAL A 1 85 ? -8.852 1.654 12.141 1 98.75 85 VAL A CA 1
ATOM 688 C C . VAL A 1 85 ? -9 3.15 12.406 1 98.75 85 VAL A C 1
ATOM 690 O O . VAL A 1 85 ? -8.062 3.92 12.188 1 98.75 85 VAL A O 1
ATOM 693 N N . PRO A 1 86 ? -10.203 3.547 12.82 1 98.69 86 PRO A N 1
ATOM 694 C CA . PRO A 1 86 ? -10.469 4.973 13.031 1 98.69 86 PRO A CA 1
ATOM 695 C C . PRO A 1 86 ? -9.922 5.48 14.367 1 98.69 86 PRO A C 1
ATOM 697 O O . PRO A 1 86 ? -9.562 4.684 15.234 1 98.69 86 PRO A O 1
ATOM 700 N N . LEU A 1 87 ? -9.797 6.73 14.461 1 98.69 87 LEU A N 1
ATOM 701 C CA . LEU A 1 87 ? -9.477 7.465 15.68 1 98.69 87 LEU A CA 1
ATOM 702 C C . LEU A 1 87 ? -10.508 8.555 15.953 1 98.69 87 LEU A C 1
ATOM 704 O O . LEU A 1 87 ? -10.852 9.328 15.055 1 98.69 87 LEU A O 1
ATOM 708 N N . SER A 1 88 ? -11.078 8.508 17.094 1 98.5 88 SER A N 1
ATOM 709 C CA . SER A 1 88 ? -11.961 9.594 17.516 1 98.5 88 SER A CA 1
ATOM 710 C C . SER A 1 88 ? -11.164 10.781 18.031 1 98.5 88 SER A C 1
ATOM 712 O O . SER A 1 88 ? -10.289 10.609 18.891 1 98.5 88 SER A O 1
ATOM 714 N N . MET A 1 89 ? -11.547 11.938 17.484 1 98.06 89 MET A N 1
ATOM 715 C CA . MET A 1 89 ? -10.805 13.133 17.875 1 98.06 89 MET A CA 1
ATOM 716 C C . MET A 1 89 ? -11.758 14.25 18.281 1 98.06 89 MET A C 1
ATOM 718 O O . MET A 1 89 ? -12.828 14.406 17.688 1 98.06 89 MET A O 1
ATOM 722 N N . LEU A 1 90 ? -11.289 14.938 19.234 1 97.94 90 LEU A N 1
ATOM 723 C CA . LEU A 1 90 ? -11.969 16.141 19.719 1 97.94 90 LEU A CA 1
ATOM 724 C C . LEU A 1 90 ? -11.156 17.391 19.391 1 97.94 90 LEU A C 1
ATOM 726 O O . LEU A 1 90 ? -9.969 17.469 19.703 1 97.94 90 LEU A O 1
ATOM 730 N N . TYR A 1 91 ? -11.805 18.312 18.688 1 97.12 91 TYR A N 1
ATOM 731 C CA . TYR A 1 91 ? -11.039 19.5 18.344 1 97.12 91 TYR A CA 1
ATOM 732 C C . TYR A 1 91 ? -11.977 20.672 18.031 1 97.12 91 TYR A C 1
ATOM 734 O O . TYR A 1 91 ? -13.195 20.5 17.953 1 97.12 91 TYR A O 1
ATOM 742 N N . TYR A 1 92 ? -11.367 21.859 17.922 1 96.25 92 TYR A N 1
ATOM 743 C CA . TYR A 1 92 ? -12.125 23.062 17.641 1 96.25 92 TYR A CA 1
ATOM 744 C C . TYR A 1 92 ? -12.227 23.297 16.125 1 96.25 92 TYR A C 1
ATOM 746 O O . TYR A 1 92 ? -11.242 23.172 15.406 1 96.25 92 TYR A O 1
ATOM 754 N N . GLU A 1 93 ? -13.414 23.484 15.656 1 92.12 93 GLU A N 1
ATOM 755 C CA . GLU A 1 93 ? -13.703 23.875 14.281 1 92.12 93 GLU A CA 1
ATOM 756 C C . GLU A 1 93 ? -14.656 25.062 14.227 1 92.12 93 GLU A C 1
ATOM 758 O O . GLU A 1 93 ? -15.805 24.969 14.664 1 92.12 93 GLU A O 1
ATOM 763 N N . THR A 1 94 ? -14.164 26.188 13.695 1 92.31 94 THR A N 1
ATOM 764 C CA . THR A 1 94 ? -14.938 27.422 13.602 1 92.31 94 THR A CA 1
ATOM 765 C C . THR A 1 94 ? -15.461 27.844 14.969 1 92.31 94 THR A C 1
ATOM 767 O O . THR A 1 94 ? -16.641 28.125 15.133 1 92.31 94 THR A O 1
ATOM 770 N N . GLY A 1 95 ? -14.711 27.688 16.016 1 89.69 95 GLY A N 1
ATOM 771 C CA . GLY A 1 95 ? -15.023 28.156 17.359 1 89.69 95 GLY A CA 1
ATOM 772 C C . GLY A 1 95 ? -15.859 27.188 18.156 1 89.69 95 GLY A C 1
ATOM 773 O O . GLY A 1 95 ? -16.172 27.438 19.328 1 89.69 95 GLY A O 1
ATOM 774 N N . LYS A 1 96 ? -16.266 26.188 17.453 1 95.38 96 LYS A N 1
ATOM 775 C CA . LYS A 1 96 ? -17.062 25.172 18.156 1 95.38 96 LYS A CA 1
ATOM 776 C C . LYS A 1 96 ? -16.266 23.891 18.344 1 95.38 96 LYS A C 1
ATOM 778 O O . LYS A 1 96 ? -15.516 23.469 17.453 1 95.38 96 LYS A O 1
ATOM 783 N N . MET A 1 97 ? -16.438 23.328 19.453 1 95.38 97 MET A N 1
ATOM 784 C CA . MET A 1 97 ? -15.812 22.031 19.734 1 95.38 97 MET A CA 1
ATOM 785 C C . MET A 1 97 ? -16.578 20.891 19.062 1 95.38 97 MET A C 1
ATOM 787 O O . MET A 1 97 ? -17.797 20.797 19.203 1 95.38 97 MET A O 1
ATOM 791 N N . VAL A 1 98 ? -15.875 20.062 18.375 1 97.44 98 VAL A N 1
ATOM 792 C CA . VAL A 1 98 ? -16.531 18.953 17.672 1 97.44 98 VAL A CA 1
ATOM 793 C C . VAL A 1 98 ? -15.781 17.656 17.953 1 97.44 98 VAL A C 1
ATOM 795 O O . VAL A 1 98 ? -14.57 17.656 18.172 1 97.44 98 VAL A O 1
ATOM 798 N N . MET A 1 99 ? -16.594 16.531 17.922 1 96.94 99 MET A N 1
ATOM 799 C CA . MET A 1 99 ? -16.047 15.18 18 1 96.94 99 MET A CA 1
ATOM 800 C C . MET A 1 99 ? -16.281 14.43 16.688 1 96.94 99 MET A C 1
ATOM 802 O O . MET A 1 99 ? -17.422 14.336 16.219 1 96.94 99 MET A O 1
ATOM 806 N N . ARG A 1 100 ? -15.156 13.969 16.109 1 97 100 ARG A N 1
ATOM 807 C CA . ARG A 1 100 ? -15.289 13.227 14.859 1 97 100 ARG A CA 1
ATOM 808 C C . ARG A 1 100 ? -14.484 11.93 14.906 1 97 100 ARG A C 1
ATOM 810 O O . ARG A 1 100 ? -13.469 11.844 15.602 1 97 100 ARG A O 1
ATOM 817 N N . HIS A 1 101 ? -15.016 11.008 14.164 1 97.69 101 HIS A N 1
ATOM 818 C CA . HIS A 1 101 ? -14.32 9.75 13.922 1 97.69 101 HIS A CA 1
ATOM 819 C C . HIS A 1 101 ? -13.633 9.742 12.562 1 97.69 101 HIS A C 1
ATOM 821 O O . HIS A 1 101 ? -14.305 9.688 11.531 1 97.69 101 HIS A O 1
ATOM 827 N N . HIS A 1 102 ? -12.344 9.773 12.672 1 97.94 102 HIS A N 1
ATOM 828 C CA . HIS A 1 102 ? -11.578 9.812 11.43 1 97.94 102 HIS A CA 1
ATOM 829 C C . HIS A 1 102 ? -11.117 8.414 11.016 1 97.94 102 HIS A C 1
ATOM 831 O O . HIS A 1 102 ? -10.383 7.754 11.758 1 97.94 102 HIS A O 1
ATOM 837 N N . GLU A 1 103 ? -11.477 8.141 9.797 1 98.06 103 GLU A N 1
ATOM 838 C CA . GLU A 1 103 ? -11.156 6.805 9.312 1 98.06 103 GLU A CA 1
ATOM 839 C C . GLU A 1 103 ? -9.68 6.688 8.945 1 98.06 103 GLU A C 1
ATOM 841 O O . GLU A 1 103 ? -9.008 7.695 8.742 1 98.06 103 GLU A O 1
ATOM 846 N N . ASN A 1 104 ? -9.109 5.488 8.984 1 98.31 104 ASN A N 1
ATOM 847 C CA . ASN A 1 104 ? -7.789 5.18 8.453 1 98.31 104 ASN A CA 1
ATOM 848 C C . ASN A 1 104 ? -6.703 5.996 9.148 1 98.31 104 ASN A C 1
ATOM 850 O O . ASN A 1 104 ? -5.859 6.605 8.484 1 98.31 104 ASN A O 1
ATOM 854 N N . MET A 1 105 ? -6.785 5.938 10.484 1 98.62 105 MET A N 1
ATOM 855 C CA . MET A 1 105 ? -5.848 6.762 11.25 1 98.62 105 MET A CA 1
ATOM 856 C C . MET A 1 105 ? -4.75 5.906 11.867 1 98.62 105 MET A C 1
ATOM 858 O O . MET A 1 105 ? -3.625 6.375 12.055 1 98.62 105 MET A O 1
ATOM 862 N N . ILE A 1 106 ? -5.113 4.625 12.164 1 98.81 1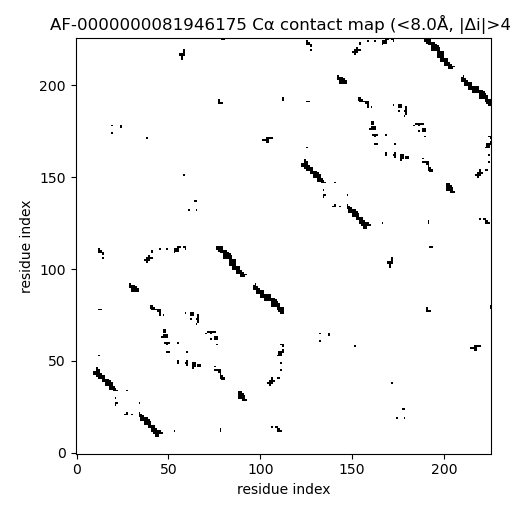06 ILE A N 1
ATOM 863 C CA . ILE A 1 106 ? -4.207 3.77 12.922 1 98.81 106 ILE A CA 1
ATOM 864 C C . ILE A 1 106 ? -3.998 2.451 12.18 1 98.81 106 ILE A C 1
ATOM 866 O O . ILE A 1 106 ? -4.961 1.814 11.75 1 98.81 106 ILE A O 1
ATOM 870 N N . VAL A 1 107 ? -2.748 2.059 12.094 1 98.56 107 VAL A N 1
ATOM 871 C CA . VAL A 1 107 ? -2.451 0.791 11.43 1 98.56 107 VAL A CA 1
ATOM 872 C C . VAL A 1 107 ? -2.805 -0.368 12.359 1 98.56 107 VAL A C 1
ATOM 874 O O . VAL A 1 107 ? -2.342 -0.42 13.5 1 98.56 107 VAL A O 1
ATOM 877 N N . GLU A 1 108 ? -3.609 -1.212 11.797 1 98.56 108 GLU A N 1
ATOM 878 C CA . GLU A 1 108 ? -3.922 -2.439 12.523 1 98.56 108 GLU A CA 1
ATOM 879 C C . GLU A 1 108 ? -3.104 -3.615 12 1 98.56 108 GLU A C 1
ATOM 881 O O . GLU A 1 108 ? -2.676 -4.477 12.773 1 98.56 108 GLU A O 1
ATOM 886 N N . GLU A 1 109 ? -2.941 -3.615 10.664 1 97.81 109 GLU A N 1
ATOM 887 C CA . GLU A 1 109 ? -2.223 -4.711 10.016 1 97.81 109 GLU A CA 1
ATOM 888 C C . GLU A 1 109 ? -1.384 -4.207 8.852 1 97.81 109 GLU A C 1
ATOM 890 O O . GLU A 1 109 ? -1.805 -3.307 8.117 1 97.81 109 GLU A O 1
ATOM 895 N N . CYS A 1 110 ? -0.236 -4.836 8.742 1 97.25 110 CYS A N 1
ATOM 896 C CA . CYS A 1 110 ? 0.626 -4.562 7.594 1 97.25 110 CYS A CA 1
ATOM 897 C C . CYS A 1 110 ? 0.665 -5.754 6.645 1 97.25 110 CYS A C 1
ATOM 899 O O . CYS A 1 110 ? 0.376 -6.883 7.047 1 97.25 110 CYS A O 1
ATOM 901 N N . GLY A 1 111 ? 1.03 -5.465 5.438 1 96.44 111 GLY A N 1
ATOM 902 C CA . GLY A 1 111 ? 1.208 -6.492 4.422 1 96.44 111 GLY A CA 1
ATOM 903 C C . GLY A 1 111 ? 1.969 -6 3.205 1 96.44 111 GLY A C 1
ATOM 904 O O . GLY A 1 111 ? 2.48 -4.875 3.199 1 96.44 111 GLY A O 1
ATOM 905 N N . CYS A 1 112 ? 2.082 -6.844 2.221 1 95.94 112 CYS A N 1
ATOM 906 C CA . CYS A 1 112 ? 2.842 -6.531 1.017 1 95.94 112 CYS A CA 1
ATOM 907 C C . CYS A 1 112 ? 1.915 -6.32 -0.175 1 95.94 112 CYS A C 1
ATOM 909 O O . CYS A 1 112 ? 1.152 -7.219 -0.539 1 95.94 112 CYS A O 1
ATOM 911 N N . HIS A 1 113 ? 2.07 -5.086 -0.675 1 92.94 113 HIS A N 1
ATOM 912 C CA . HIS A 1 113 ? 1.183 -4.703 -1.768 1 92.94 113 HIS A CA 1
ATOM 913 C C . HIS A 1 113 ? 1.965 -4.094 -2.926 1 92.94 113 HIS A C 1
ATOM 915 O O . HIS A 1 113 ? 3.057 -3.553 -2.729 1 92.94 113 HIS A O 1
ATOM 921 N N . MET B 1 1 ? 24.547 31.781 -2.867 1 33.75 1 MET B N 1
ATOM 922 C CA . MET B 1 1 ? 23.234 31.281 -3.264 1 33.75 1 MET B CA 1
ATOM 923 C C . MET B 1 1 ? 23.312 29.812 -3.674 1 33.75 1 MET B C 1
ATOM 925 O O . MET B 1 1 ? 23.781 29.5 -4.766 1 33.75 1 MET B O 1
ATOM 929 N N . THR B 1 2 ? 23.641 28.922 -2.801 1 39.88 2 THR B N 1
ATOM 930 C CA . THR B 1 2 ? 23.953 27.516 -3.033 1 39.88 2 THR B CA 1
ATOM 931 C C . THR B 1 2 ? 22.797 26.828 -3.738 1 39.88 2 THR B C 1
ATOM 933 O O . THR B 1 2 ? 21.641 26.953 -3.326 1 39.88 2 THR B O 1
ATOM 936 N N . PRO B 1 3 ? 22.891 26.438 -4.996 1 40.75 3 PRO B N 1
ATOM 937 C CA . PRO B 1 3 ? 21.766 25.812 -5.719 1 40.75 3 PRO B CA 1
ATOM 938 C C . PRO B 1 3 ? 21.094 24.719 -4.918 1 40.75 3 PRO B C 1
ATOM 940 O O . PRO B 1 3 ? 21.734 24.031 -4.117 1 40.75 3 PRO B O 1
ATOM 943 N N . THR B 1 4 ? 19.828 24.938 -4.293 1 41 4 THR B N 1
ATOM 944 C CA . THR B 1 4 ? 19.047 23.859 -3.732 1 41 4 THR B CA 1
ATOM 945 C C . THR B 1 4 ? 19.219 22.578 -4.555 1 41 4 THR B C 1
ATOM 947 O O . THR B 1 4 ? 19.203 22.625 -5.785 1 41 4 THR B O 1
ATOM 950 N N . PRO B 1 5 ? 19.922 21.609 -4.051 1 44.94 5 PRO B N 1
ATOM 951 C CA . PRO B 1 5 ? 20.094 20.406 -4.855 1 44.94 5 PRO B CA 1
ATOM 952 C C . PRO B 1 5 ? 18.938 20.141 -5.805 1 44.94 5 PRO B C 1
ATOM 954 O O . PRO B 1 5 ? 17.812 20.578 -5.531 1 44.94 5 PRO B O 1
ATOM 957 N N . SER B 1 6 ? 19.125 20.016 -7.105 1 46.5 6 SER B N 1
ATOM 958 C CA . SER B 1 6 ? 18.156 19.656 -8.148 1 46.5 6 SER B CA 1
ATOM 959 C C . SER B 1 6 ? 17.141 18.641 -7.641 1 46.5 6 SER B C 1
ATOM 961 O O . SER B 1 6 ? 17.516 17.641 -7.031 1 46.5 6 SER B O 1
ATOM 963 N N . PRO B 1 7 ? 15.867 18.984 -7.273 1 48.84 7 PRO B N 1
ATOM 964 C CA . PRO B 1 7 ? 14.906 17.969 -6.855 1 48.84 7 PRO B CA 1
ATOM 965 C C . PRO B 1 7 ? 15.094 16.641 -7.59 1 48.84 7 PRO B C 1
ATOM 967 O O . PRO B 1 7 ? 15.289 16.625 -8.812 1 48.84 7 PRO B O 1
ATOM 970 N N . ASP B 1 8 ? 15.945 15.758 -7.152 1 51.66 8 ASP B N 1
ATOM 971 C CA . ASP B 1 8 ? 16.047 14.438 -7.754 1 51.66 8 ASP B CA 1
ATOM 972 C C . ASP B 1 8 ? 14.789 14.109 -8.562 1 51.66 8 ASP B C 1
ATOM 974 O O . ASP B 1 8 ? 13.68 14.164 -8.047 1 51.66 8 ASP B O 1
ATOM 978 N N . LYS B 1 9 ? 14.758 14.398 -9.891 1 62.75 9 LYS B N 1
ATOM 979 C CA . LYS B 1 9 ? 13.797 14.328 -10.992 1 62.75 9 LYS B CA 1
ATOM 980 C C . LYS B 1 9 ? 13.102 12.969 -11.031 1 62.75 9 LYS B C 1
ATOM 982 O O . LYS B 1 9 ? 12.727 12.492 -12.102 1 62.75 9 LYS B O 1
ATOM 987 N N . SER B 1 10 ? 13.109 12.031 -10.023 1 79.5 10 SER B N 1
ATOM 988 C CA . SER B 1 10 ? 12.367 10.781 -10.117 1 79.5 10 SER B CA 1
ATOM 989 C C . SER B 1 10 ? 10.867 11.031 -10.234 1 79.5 10 SER B C 1
ATOM 991 O O . SER B 1 10 ? 10.336 11.945 -9.609 1 79.5 10 SER B O 1
ATOM 993 N N . PRO B 1 11 ? 10.227 10.312 -11.203 1 90.94 11 PRO B N 1
ATOM 994 C CA . PRO B 1 11 ? 8.789 10.531 -11.383 1 90.94 11 PRO B CA 1
ATOM 995 C C . PRO B 1 11 ? 7.984 10.266 -10.109 1 90.94 11 PRO B C 1
ATOM 997 O O . PRO B 1 11 ? 8.383 9.438 -9.289 1 90.94 11 PRO B O 1
ATOM 1000 N N . LEU B 1 12 ? 6.934 11.07 -9.977 1 95.31 12 LEU B N 1
ATOM 1001 C CA . LEU B 1 12 ? 6.004 10.867 -8.875 1 95.31 12 LEU B CA 1
ATOM 1002 C C . LEU B 1 12 ? 5.18 9.602 -9.078 1 95.31 12 LEU B C 1
ATOM 1004 O O . LEU B 1 12 ? 5.129 9.062 -10.188 1 95.31 12 LEU B O 1
ATOM 1008 N N . CYS B 1 13 ? 4.582 9.148 -8.07 1 96.5 13 CYS B N 1
ATOM 1009 C CA . CYS B 1 13 ? 3.766 7.938 -8.039 1 96.5 13 CYS B CA 1
ATOM 1010 C C . CYS B 1 13 ? 2.779 7.922 -9.203 1 96.5 13 CYS B C 1
ATOM 1012 O O . CYS B 1 13 ? 2.018 8.867 -9.391 1 96.5 13 CYS B O 1
ATOM 1014 N N . ARG B 1 14 ? 2.859 6.812 -9.922 1 96.56 14 ARG B N 1
ATOM 1015 C CA . ARG B 1 14 ? 1.979 6.703 -11.086 1 96.56 14 ARG B CA 1
ATOM 1016 C C . ARG B 1 14 ? 1.773 5.242 -11.477 1 96.56 14 ARG B C 1
ATOM 1018 O O . ARG B 1 14 ? 2.535 4.367 -11.062 1 96.56 14 ARG B O 1
ATOM 1025 N N . LYS B 1 15 ? 0.776 5.055 -12.258 1 97.44 15 LYS B N 1
ATOM 1026 C CA . LYS B 1 15 ? 0.468 3.736 -12.805 1 97.44 15 LYS B CA 1
ATOM 1027 C C . LYS B 1 15 ? 1.223 3.492 -14.109 1 97.44 15 LYS B C 1
ATOM 1029 O O . LYS B 1 15 ? 1.216 4.34 -15.008 1 97.44 15 LYS B O 1
ATOM 1034 N N . VAL B 1 16 ? 1.934 2.373 -14.234 1 97.38 16 VAL B N 1
ATOM 1035 C CA . VAL B 1 16 ? 2.678 2.037 -15.445 1 97.38 16 VAL B CA 1
ATOM 1036 C C . VAL B 1 16 ? 2.348 0.609 -15.875 1 97.38 16 VAL B C 1
ATOM 1038 O O . VAL B 1 16 ? 1.771 -0.16 -15.102 1 97.38 16 VAL B O 1
ATOM 1041 N N . ASP B 1 17 ? 2.742 0.287 -17.016 1 97.38 17 ASP B N 1
ATOM 1042 C CA . ASP B 1 17 ? 2.436 -1.032 -17.562 1 97.38 17 ASP B CA 1
ATOM 1043 C C . ASP B 1 17 ? 3.244 -2.119 -16.859 1 97.38 17 ASP B C 1
ATOM 1045 O O . ASP B 1 17 ? 4.387 -1.886 -16.453 1 97.38 17 ASP B O 1
ATOM 1049 N N . MET B 1 18 ? 2.631 -3.26 -16.688 1 96.81 18 MET B N 1
ATOM 1050 C CA . MET B 1 18 ? 3.273 -4.496 -16.25 1 96.81 18 MET B CA 1
ATOM 1051 C C . MET B 1 18 ? 2.58 -5.715 -16.844 1 96.81 18 MET B C 1
ATOM 1053 O O . MET B 1 18 ? 1.605 -6.219 -16.297 1 96.81 18 MET B O 1
ATOM 1057 N N . TRP B 1 19 ? 3.107 -6.152 -17.844 1 96.38 19 TRP B N 1
ATOM 1058 C CA . TRP B 1 19 ? 2.492 -7.266 -18.562 1 96.38 19 TRP B CA 1
ATOM 1059 C C . TRP B 1 19 ? 2.842 -8.594 -17.906 1 96.38 19 TRP B C 1
ATOM 1061 O O . TRP B 1 19 ? 4.012 -8.867 -17.625 1 96.38 19 TRP B O 1
ATOM 1071 N N . VAL B 1 20 ? 1.801 -9.352 -17.719 1 96.25 20 VAL B N 1
ATOM 1072 C CA . VAL B 1 20 ? 1.942 -10.703 -17.188 1 96.25 20 VAL B CA 1
ATOM 1073 C C . VAL B 1 20 ? 1.705 -11.719 -18.312 1 96.25 20 VAL B C 1
ATOM 1075 O O . VAL B 1 20 ? 0.616 -11.781 -18.875 1 96.25 20 VAL B O 1
ATOM 1078 N N . ASP B 1 21 ? 2.768 -12.461 -18.5 1 95.88 21 ASP B N 1
ATOM 1079 C CA . ASP B 1 21 ? 2.705 -13.523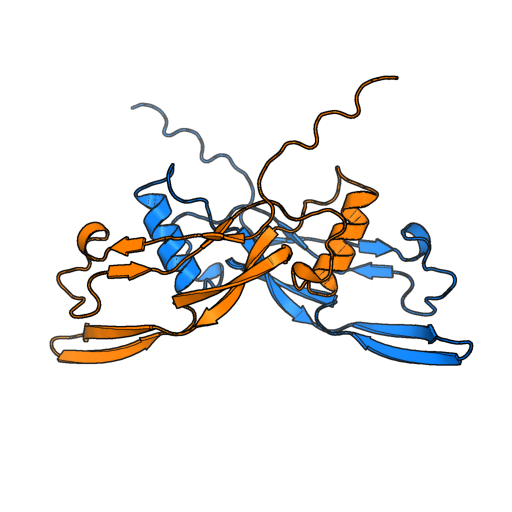 -19.5 1 95.88 21 ASP B CA 1
ATOM 1080 C C . ASP B 1 21 ? 2.752 -14.898 -18.844 1 95.88 21 ASP B C 1
ATOM 1082 O O . ASP B 1 21 ? 3.781 -15.297 -18.297 1 95.88 21 ASP B O 1
ATOM 1086 N N . PHE B 1 22 ? 1.649 -15.648 -19.031 1 95.38 22 PHE B N 1
ATOM 1087 C CA . PHE B 1 22 ? 1.54 -16.922 -18.328 1 95.38 22 PHE B CA 1
ATOM 1088 C C . PHE B 1 22 ? 2.463 -17.969 -18.938 1 95.38 22 PHE B C 1
ATOM 1090 O O . PHE B 1 22 ? 2.824 -18.938 -18.266 1 95.38 22 PHE B O 1
ATOM 1097 N N . LYS B 1 23 ? 2.871 -17.781 -20.125 1 94.44 23 LYS B N 1
ATOM 1098 C CA . LYS B 1 23 ? 3.869 -18.656 -20.719 1 94.44 23 LYS B CA 1
ATOM 1099 C C . LYS B 1 23 ? 5.227 -18.484 -20.047 1 94.44 23 LYS B C 1
ATOM 1101 O O . LYS B 1 23 ? 5.902 -19.469 -19.75 1 94.44 23 LYS B O 1
ATOM 1106 N N . LYS B 1 24 ? 5.543 -17.188 -19.75 1 90.94 24 LYS B N 1
ATOM 1107 C CA . LYS B 1 24 ? 6.828 -16.906 -19.125 1 90.94 24 LYS B CA 1
ATOM 1108 C C . LYS B 1 24 ? 6.852 -17.391 -17.672 1 90.94 24 LYS B C 1
ATOM 1110 O O . LYS B 1 24 ? 7.914 -17.703 -17.141 1 90.94 24 LYS B O 1
ATOM 1115 N N . LEU B 1 25 ? 5.699 -17.531 -17.094 1 90.69 25 LEU B N 1
ATOM 1116 C CA . LEU B 1 25 ? 5.582 -18 -15.727 1 90.69 25 LEU B CA 1
ATOM 1117 C C . LEU B 1 25 ? 5.445 -19.516 -15.68 1 90.69 25 LEU B C 1
ATOM 1119 O O . LEU B 1 25 ? 5.359 -20.109 -14.594 1 90.69 25 LEU B O 1
ATOM 1123 N N . GLU B 1 26 ? 5.297 -20.078 -16.891 1 91.75 26 GLU B N 1
ATOM 1124 C CA . GLU B 1 26 ? 5.164 -21.531 -17.047 1 91.75 26 GLU B CA 1
ATOM 1125 C C . GLU B 1 26 ? 3.795 -22.016 -16.578 1 91.75 26 GLU B C 1
ATOM 1127 O O . GLU B 1 26 ? 3.682 -23.078 -15.984 1 91.75 26 GLU B O 1
ATOM 1132 N N . TRP B 1 27 ? 2.852 -21.172 -16.781 1 92.56 27 TRP B N 1
ATOM 1133 C CA . TRP B 1 27 ? 1.481 -21.484 -16.391 1 92.56 27 TRP B CA 1
ATOM 1134 C C . TRP B 1 27 ? 0.617 -21.75 -17.625 1 92.56 27 TRP B C 1
ATOM 1136 O O . TRP B 1 27 ? -0.592 -21.969 -17.5 1 92.56 27 TRP B O 1
ATOM 1146 N N . ASN B 1 28 ? 1.189 -21.781 -18.641 1 91.12 28 ASN B N 1
ATOM 1147 C CA . ASN B 1 28 ? 0.464 -21.844 -19.906 1 91.12 28 ASN B CA 1
ATOM 1148 C C . ASN B 1 28 ? -0.214 -23.203 -20.094 1 91.12 28 ASN B C 1
ATOM 1150 O O . ASN B 1 28 ? -1.125 -23.328 -20.922 1 91.12 28 ASN B O 1
ATOM 1154 N N . GLU B 1 29 ? 0.189 -24.203 -19.391 1 92.5 29 GLU B N 1
ATOM 1155 C CA . GLU B 1 29 ? -0.395 -25.531 -19.547 1 92.5 29 GLU B CA 1
ATOM 1156 C C . GLU B 1 29 ? -1.765 -25.609 -18.875 1 92.5 29 GLU B C 1
ATOM 1158 O O . GLU B 1 29 ? -2.631 -26.359 -19.312 1 92.5 29 GLU B O 1
ATOM 1163 N N . TRP B 1 30 ? -1.85 -24.797 -17.844 1 93.19 30 TRP B N 1
ATOM 1164 C CA . TRP B 1 30 ? -3.117 -24.922 -17.125 1 93.19 30 TRP B CA 1
ATOM 1165 C C . TRP B 1 30 ? -3.98 -23.688 -17.312 1 93.19 30 TRP B C 1
ATOM 1167 O O . TRP B 1 30 ? -5.199 -23.734 -17.125 1 93.19 30 TRP B O 1
ATOM 1177 N N . ILE B 1 31 ? -3.477 -22.562 -17.719 1 95.81 31 ILE B N 1
ATOM 1178 C CA . ILE B 1 31 ? -4.27 -21.375 -18 1 95.81 31 ILE B CA 1
ATOM 1179 C C . ILE B 1 31 ? -4.719 -21.375 -19.453 1 95.81 31 ILE B C 1
ATOM 1181 O O . ILE B 1 31 ? -3.891 -21.469 -20.359 1 95.81 31 ILE B O 1
ATOM 1185 N N . VAL B 1 32 ? -5.988 -21.328 -19.625 1 97.12 32 VAL B N 1
ATOM 1186 C CA . VAL B 1 32 ? -6.562 -21.312 -20.969 1 97.12 32 VAL B CA 1
ATOM 1187 C C . VAL B 1 32 ? -6.672 -19.891 -21.484 1 97.12 32 VAL B C 1
ATOM 1189 O O . VAL B 1 32 ? -6.281 -19.594 -22.609 1 97.12 32 VAL B O 1
ATOM 1192 N N . TYR B 1 33 ? -7.332 -19 -20.594 1 97.62 33 TYR B N 1
ATOM 1193 C CA . TYR B 1 33 ? -7.504 -17.609 -20.969 1 97.62 33 TYR B CA 1
ATOM 1194 C C . TYR B 1 33 ? -7.594 -16.719 -19.734 1 97.62 33 TYR B C 1
ATOM 1196 O O . TYR B 1 33 ? -8.211 -17.094 -18.734 1 97.62 33 TYR B O 1
ATOM 1204 N N . PRO B 1 34 ? -7.094 -15.484 -19.891 1 97.81 34 PRO B N 1
ATOM 1205 C CA . PRO B 1 34 ? -6.246 -14.961 -20.969 1 97.81 34 PRO B CA 1
ATOM 1206 C C . PRO B 1 34 ? -4.836 -15.547 -20.938 1 97.81 34 PRO B C 1
ATOM 1208 O O . PRO B 1 34 ? -4.441 -16.188 -19.969 1 97.81 34 PRO B O 1
ATOM 1211 N N . LYS B 1 35 ? -4.027 -15.375 -22.078 1 97.25 35 LYS B N 1
ATOM 1212 C CA . LYS B 1 35 ? -2.645 -15.836 -22.125 1 97.25 35 LYS B CA 1
ATOM 1213 C C . LYS B 1 35 ? -1.699 -14.805 -21.516 1 97.25 35 LYS B C 1
ATOM 1215 O O . LYS B 1 35 ? -0.635 -15.156 -21 1 97.25 35 LYS B O 1
ATOM 1220 N N . ARG B 1 36 ? -2.096 -13.555 -21.734 1 97.5 36 ARG B N 1
ATOM 1221 C CA . ARG B 1 36 ? -1.394 -12.43 -21.125 1 97.5 36 ARG B CA 1
ATOM 1222 C C . ARG B 1 36 ? -2.359 -11.305 -20.781 1 97.5 36 ARG B C 1
ATOM 1224 O O . ARG B 1 36 ? -3.467 -11.242 -21.312 1 97.5 36 ARG B O 1
ATOM 1231 N N . TYR B 1 37 ? -1.991 -10.508 -19.828 1 98.12 37 TYR B N 1
ATOM 1232 C CA . TYR B 1 37 ? -2.793 -9.336 -19.484 1 98.12 37 TYR B CA 1
ATOM 1233 C C . TYR B 1 37 ? -1.925 -8.234 -18.891 1 98.12 37 TYR B C 1
ATOM 1235 O O . TYR B 1 37 ? -0.813 -8.5 -18.422 1 98.12 37 TYR B O 1
ATOM 1243 N N . ASN B 1 38 ? -2.355 -7.074 -19.047 1 98.56 38 ASN B N 1
ATOM 1244 C CA . ASN B 1 38 ? -1.679 -5.938 -18.422 1 98.56 38 ASN B CA 1
ATOM 1245 C C . ASN B 1 38 ? -2.16 -5.711 -17 1 98.56 38 ASN B C 1
ATOM 1247 O O . ASN B 1 38 ? -3.264 -5.203 -16.781 1 98.56 38 ASN B O 1
ATOM 1251 N N . ALA B 1 39 ? -1.383 -6.062 -16.016 1 98.5 39 ALA B N 1
ATOM 1252 C CA . ALA B 1 39 ? -1.74 -5.953 -14.602 1 98.5 39 ALA B CA 1
ATOM 1253 C C . ALA B 1 39 ? -1.533 -4.531 -14.094 1 98.5 39 ALA B C 1
ATOM 1255 O O . ALA B 1 39 ? -2.133 -4.129 -13.086 1 98.5 39 ALA B O 1
ATOM 1256 N N . PHE B 1 40 ? -0.649 -3.832 -14.789 1 98.25 40 PHE B N 1
ATOM 1257 C CA . PHE B 1 40 ? -0.176 -2.52 -14.367 1 98.25 40 PHE B CA 1
ATOM 1258 C C . PHE B 1 40 ? 0.549 -2.611 -13.023 1 98.25 40 PHE B C 1
ATOM 1260 O O . PHE B 1 40 ? 0.558 -3.666 -12.391 1 98.25 40 PHE B O 1
ATOM 1267 N N . ARG B 1 41 ? 1.232 -1.63 -12.703 1 97.56 41 ARG B N 1
ATOM 1268 C CA . ARG B 1 41 ? 1.899 -1.505 -11.406 1 97.56 41 ARG B CA 1
ATOM 1269 C C . ARG B 1 41 ? 2.08 -0.04 -11.023 1 97.56 41 ARG B C 1
ATOM 1271 O O . ARG B 1 41 ? 1.917 0.851 -11.859 1 97.56 41 ARG B O 1
ATOM 1278 N N . CYS B 1 42 ? 2.371 0.114 -9.773 1 96.94 42 CYS B N 1
ATOM 1279 C CA . CYS B 1 42 ? 2.604 1.46 -9.266 1 96.94 42 CYS B CA 1
ATOM 1280 C C . CYS B 1 42 ? 4.094 1.717 -9.062 1 96.94 42 CYS B C 1
ATOM 1282 O O . CYS B 1 42 ? 4.816 0.854 -8.562 1 96.94 42 CYS B O 1
ATOM 1284 N N . GLU B 1 43 ? 4.449 2.91 -9.562 1 94.81 43 GLU B N 1
ATOM 1285 C CA . GLU B 1 43 ? 5.867 3.244 -9.453 1 94.81 43 GLU B CA 1
ATOM 1286 C C . GLU B 1 43 ? 6.066 4.742 -9.234 1 94.81 43 GLU B C 1
ATOM 1288 O O . GLU B 1 43 ? 5.258 5.555 -9.695 1 94.81 43 GLU B O 1
ATOM 1293 N N . GLY B 1 44 ? 7.18 5.043 -8.562 1 94.62 44 GLY B N 1
ATOM 1294 C CA . GLY B 1 44 ? 7.504 6.441 -8.328 1 94.62 44 GLY B CA 1
ATOM 1295 C C . GLY B 1 44 ? 7.52 6.816 -6.863 1 94.62 44 GLY B C 1
ATOM 1296 O O . GLY B 1 44 ? 7.16 6.004 -6.004 1 94.62 44 GLY B O 1
ATOM 1297 N N . SER B 1 45 ? 7.871 8.016 -6.582 1 93.25 45 SER B N 1
ATOM 1298 C CA . SER B 1 45 ? 7.996 8.484 -5.207 1 93.25 45 SER B CA 1
ATOM 1299 C C . SER B 1 45 ? 6.742 9.242 -4.77 1 93.25 45 SER B C 1
ATOM 1301 O O . SER B 1 45 ? 5.973 9.719 -5.605 1 93.25 45 SER B O 1
ATOM 1303 N N . CYS B 1 46 ? 6.566 9.234 -3.488 1 94.69 46 CYS B N 1
ATOM 1304 C CA . CYS B 1 46 ? 5.5 10.031 -2.895 1 94.69 46 CYS B CA 1
ATOM 1305 C C . CYS B 1 46 ? 6.055 11.305 -2.258 1 94.69 46 CYS B C 1
ATOM 1307 O O . CYS B 1 46 ? 7.078 11.258 -1.572 1 94.69 46 CYS B O 1
ATOM 1309 N N . PRO B 1 47 ? 5.387 12.336 -2.545 1 92.81 47 PRO B N 1
ATOM 1310 C CA . PRO B 1 47 ? 5.875 13.578 -1.949 1 92.81 47 PRO B CA 1
ATOM 1311 C C . PRO B 1 47 ? 5.672 13.633 -0.437 1 92.81 47 PRO B C 1
ATOM 1313 O O . PRO B 1 47 ? 4.867 12.867 0.107 1 92.81 47 PRO B O 1
ATOM 1316 N N . SER B 1 48 ? 6.484 14.516 0.226 1 90.56 48 SER B N 1
ATOM 1317 C CA . SER B 1 48 ? 6.387 14.773 1.659 1 90.56 48 SER B CA 1
ATOM 1318 C C . SER B 1 48 ? 6.344 16.266 1.955 1 90.56 48 SER B C 1
ATOM 1320 O O . SER B 1 48 ? 7.352 16.969 1.819 1 90.56 48 SER B O 1
ATOM 1322 N N . PRO B 1 49 ? 5.16 16.688 2.236 1 92.19 49 PRO B N 1
ATOM 1323 C CA . PRO B 1 49 ? 3.914 15.992 2.564 1 92.19 49 PRO B CA 1
ATOM 1324 C C . PRO B 1 49 ? 3.139 15.555 1.324 1 92.19 49 PRO B C 1
ATOM 1326 O O . PRO B 1 49 ? 3.219 16.203 0.28 1 92.19 49 PRO B O 1
ATOM 1329 N N . VAL B 1 50 ? 2.367 14.492 1.517 1 95 50 VAL B N 1
ATOM 1330 C CA . VAL B 1 50 ? 1.563 13.984 0.411 1 95 50 VAL B CA 1
ATOM 1331 C C . VAL B 1 50 ? 0.308 14.836 0.246 1 95 50 VAL B C 1
ATOM 1333 O O . VAL B 1 50 ? -0.305 15.242 1.234 1 95 50 VAL B O 1
ATOM 1336 N N . ASP B 1 51 ? -0.044 15.055 -0.975 1 93.31 51 ASP B N 1
ATOM 1337 C CA . ASP B 1 51 ? -1.236 15.867 -1.193 1 93.31 51 ASP B CA 1
ATOM 1338 C C . ASP B 1 51 ? -2.404 15.008 -1.676 1 93.31 51 ASP B C 1
ATOM 1340 O O . ASP B 1 51 ? -2.248 13.812 -1.897 1 93.31 51 ASP B O 1
ATOM 1344 N N . GLU B 1 52 ? -3.531 15.602 -1.955 1 93.69 52 GLU B N 1
ATOM 1345 C CA . GLU B 1 52 ? -4.793 14.914 -2.199 1 93.69 52 GLU B CA 1
ATOM 1346 C C . GLU B 1 52 ? -4.793 14.227 -3.561 1 93.69 52 GLU B C 1
ATOM 1348 O O . GLU B 1 52 ? -5.578 13.305 -3.795 1 93.69 52 GLU B O 1
ATOM 1353 N N . THR B 1 53 ? -3.932 14.617 -4.453 1 93.19 53 THR B N 1
ATOM 1354 C CA . THR B 1 53 ? -3.875 14.031 -5.789 1 93.19 53 THR B CA 1
ATOM 1355 C C . THR B 1 53 ? -3.469 12.562 -5.719 1 93.19 53 THR B C 1
ATOM 1357 O O . THR B 1 53 ? -3.809 11.781 -6.605 1 93.19 53 THR B O 1
ATOM 1360 N N . PHE B 1 54 ? -2.869 12.211 -4.586 1 94.75 54 PHE B N 1
ATOM 1361 C CA . PHE B 1 54 ? -2.379 10.844 -4.426 1 94.75 54 PHE B CA 1
ATOM 1362 C C . PHE B 1 54 ? -3.311 10.039 -3.533 1 94.75 54 PHE B C 1
ATOM 1364 O O . PHE B 1 54 ? -2.963 8.938 -3.1 1 94.75 54 PHE B O 1
ATOM 1371 N N . THR B 1 55 ? -4.398 10.562 -3.15 1 92.31 55 THR B N 1
ATOM 1372 C CA . THR B 1 55 ? -5.473 9.906 -2.416 1 92.31 55 THR B CA 1
ATOM 1373 C C . THR B 1 55 ? -4.938 9.234 -1.154 1 92.31 55 THR B C 1
ATOM 1375 O O . THR B 1 55 ? -5.184 8.055 -0.924 1 92.31 55 THR B O 1
ATOM 1378 N N . PRO B 1 56 ? -4.32 10.008 -0.339 1 95.56 56 PRO B N 1
ATOM 1379 C CA . PRO B 1 56 ? -3.754 9.398 0.868 1 95.56 56 PRO B CA 1
ATOM 1380 C C . PRO B 1 56 ? -4.812 9.086 1.924 1 95.56 56 PRO B C 1
ATOM 1382 O O . PRO B 1 56 ? -5.836 9.773 1.997 1 95.56 56 PRO B O 1
ATOM 1385 N N . THR B 1 57 ? -4.527 8.008 2.703 1 96.38 57 THR B N 1
ATOM 1386 C CA . THR B 1 57 ? -5.266 7.828 3.947 1 96.38 57 THR B CA 1
ATOM 1387 C C . THR B 1 57 ? -4.871 8.891 4.973 1 96.38 57 THR B C 1
ATOM 1389 O O . THR B 1 57 ? -3.865 9.578 4.801 1 96.38 57 THR B O 1
ATOM 1392 N N . ASN B 1 58 ? -5.688 9.008 5.961 1 96.62 58 ASN B N 1
ATOM 1393 C CA . ASN B 1 58 ? -5.301 9.891 7.055 1 96.62 58 ASN B CA 1
ATOM 1394 C C . ASN B 1 58 ? -3.961 9.477 7.66 1 96.62 58 ASN B C 1
ATOM 1396 O O . ASN B 1 58 ? -3.145 10.328 8.016 1 96.62 58 ASN B O 1
ATOM 1400 N N . HIS B 1 59 ? -3.727 8.219 7.684 1 97.94 59 HIS B N 1
ATOM 1401 C CA . HIS B 1 59 ? -2.465 7.707 8.203 1 97.94 59 HIS B CA 1
ATOM 1402 C C . HIS B 1 59 ? -1.291 8.141 7.336 1 97.94 59 HIS B C 1
ATOM 1404 O O . HIS B 1 59 ? -0.277 8.625 7.852 1 97.94 59 HIS B O 1
ATOM 1410 N N . ALA B 1 60 ? -1.5 7.965 6.066 1 97.44 60 ALA B N 1
ATOM 1411 C CA . ALA B 1 60 ? -0.436 8.336 5.137 1 97.44 60 ALA B CA 1
ATOM 1412 C C . ALA B 1 60 ? -0.126 9.828 5.23 1 97.44 60 ALA B C 1
ATOM 1414 O O . ALA B 1 60 ? 1.038 10.234 5.164 1 97.44 60 ALA B O 1
ATOM 1415 N N . TYR B 1 61 ? -1.135 10.617 5.367 1 96.44 61 TYR B N 1
ATOM 1416 C CA . TYR B 1 61 ? -0.962 12.055 5.531 1 96.44 61 TYR B CA 1
ATOM 1417 C C . TYR B 1 61 ? -0.147 12.367 6.781 1 96.44 61 TYR B C 1
ATOM 1419 O O . TYR B 1 61 ? 0.806 13.148 6.727 1 96.44 61 TYR B O 1
ATOM 1427 N N . MET B 1 62 ? -0.494 11.75 7.891 1 96.06 62 MET B N 1
ATOM 1428 C CA . MET B 1 62 ? 0.222 11.961 9.148 1 96.06 62 MET B CA 1
ATOM 1429 C C . MET B 1 62 ? 1.686 11.555 9.008 1 96.06 62 MET B C 1
ATOM 1431 O O . MET B 1 62 ? 2.578 12.281 9.445 1 96.06 62 MET B O 1
ATOM 1435 N N . GLN B 1 63 ? 1.839 10.383 8.422 1 96.44 63 GLN B N 1
ATOM 1436 C CA . GLN B 1 63 ? 3.197 9.883 8.25 1 96.44 63 GLN B CA 1
ATOM 1437 C C . GLN B 1 63 ? 4.035 10.844 7.402 1 96.44 63 GLN B C 1
ATOM 1439 O O . GLN B 1 63 ? 5.207 11.07 7.691 1 96.44 63 GLN B O 1
ATOM 1444 N N . SER B 1 64 ? 3.406 11.352 6.352 1 95.25 64 SER B N 1
ATOM 1445 C CA . SER B 1 64 ? 4.121 12.266 5.473 1 95.25 64 SER B CA 1
ATOM 1446 C C . SER B 1 64 ? 4.484 13.562 6.199 1 95.25 64 SER B C 1
ATOM 1448 O O . SER B 1 64 ? 5.531 14.156 5.934 1 95.25 64 SER B O 1
ATOM 1450 N N . LEU B 1 65 ? 3.658 14.031 7.062 1 93.69 65 LEU B N 1
ATOM 1451 C CA . LEU B 1 65 ? 3.928 15.227 7.852 1 93.69 65 LEU B CA 1
ATOM 1452 C C . LEU B 1 65 ? 5.098 15 8.805 1 93.69 65 LEU B C 1
ATOM 1454 O O . LEU B 1 65 ? 5.969 15.867 8.938 1 93.69 65 LEU B O 1
ATOM 1458 N N . LEU B 1 66 ? 5.066 13.867 9.398 1 94.12 66 LEU B N 1
ATOM 1459 C CA . LEU B 1 66 ? 6.145 13.539 10.32 1 94.12 66 LEU B CA 1
ATOM 1460 C C . LEU B 1 66 ? 7.48 13.469 9.594 1 94.12 66 LEU B C 1
ATOM 1462 O O . LEU B 1 66 ? 8.5 13.922 10.109 1 94.12 66 LEU B O 1
ATOM 1466 N N . LYS B 1 67 ? 7.438 12.883 8.453 1 92.69 67 LYS B N 1
ATOM 1467 C CA . LYS B 1 67 ? 8.656 12.773 7.656 1 92.69 67 LYS B CA 1
ATOM 1468 C C . LYS B 1 67 ? 9.211 14.148 7.312 1 92.69 67 LYS B C 1
ATOM 1470 O O . LYS B 1 67 ? 10.43 14.344 7.289 1 92.69 67 LYS B O 1
ATOM 1475 N N . LEU B 1 68 ? 8.344 15.023 6.969 1 89.19 68 LEU B N 1
ATOM 1476 C CA . LEU B 1 68 ? 8.75 16.391 6.617 1 89.19 68 LEU B CA 1
ATOM 1477 C C . LEU B 1 68 ? 9.539 17.031 7.75 1 89.19 68 LEU B C 1
ATOM 1479 O O . LEU B 1 68 ? 10.539 17.703 7.508 1 89.19 68 LEU B O 1
ATOM 1483 N N . HIS B 1 69 ? 9.195 16.703 8.953 1 87.69 69 HIS B N 1
ATOM 1484 C CA . HIS B 1 69 ? 9.805 17.359 10.109 1 87.69 69 HIS B CA 1
ATOM 1485 C C . HIS B 1 69 ? 10.977 16.531 10.641 1 87.69 69 HIS B C 1
ATOM 1487 O O . HIS B 1 69 ? 11.891 17.078 11.258 1 87.69 69 HIS B O 1
ATOM 1493 N N . HIS B 1 70 ? 10.852 15.18 10.328 1 87.12 70 HIS B N 1
ATOM 1494 C CA . HIS B 1 70 ? 11.883 14.258 10.797 1 87.12 70 HIS B CA 1
ATOM 1495 C C . HIS B 1 70 ? 12.258 13.258 9.711 1 87.12 70 HIS B C 1
ATOM 1497 O O . HIS B 1 70 ? 11.961 12.062 9.828 1 87.12 70 HIS B O 1
ATOM 1503 N N . PRO B 1 71 ? 12.922 13.664 8.797 1 84.12 71 PRO B N 1
ATOM 1504 C CA . PRO B 1 71 ? 13.188 12.836 7.613 1 84.12 71 PRO B CA 1
ATOM 1505 C C . PRO B 1 71 ? 13.977 11.578 7.938 1 84.12 71 PRO B C 1
ATOM 1507 O O . PRO B 1 71 ? 13.844 10.562 7.242 1 84.12 71 PRO B O 1
ATOM 1510 N N . ASP B 1 72 ? 14.719 11.555 8.984 1 84.38 72 ASP B N 1
ATOM 1511 C CA . ASP B 1 72 ? 15.578 10.406 9.281 1 84.38 72 ASP B CA 1
ATOM 1512 C C . ASP B 1 72 ? 14.859 9.414 10.188 1 84.38 72 ASP B C 1
ATOM 1514 O O . ASP B 1 72 ? 15.328 8.281 10.375 1 84.38 72 ASP B O 1
ATOM 1518 N N . LYS B 1 73 ? 13.719 9.781 10.562 1 81.38 73 LYS B N 1
ATOM 1519 C CA . LYS B 1 73 ? 13.086 8.953 11.586 1 81.38 73 LYS B CA 1
ATOM 1520 C C . LYS B 1 73 ? 11.891 8.188 11.016 1 81.38 73 LYS B C 1
ATOM 1522 O O . LYS B 1 73 ? 11.547 7.117 11.508 1 81.38 73 LYS B O 1
ATOM 1527 N N . VAL B 1 74 ? 11.344 8.789 9.977 1 82.81 74 VAL B N 1
ATOM 1528 C CA . VAL B 1 74 ? 10.125 8.188 9.445 1 82.81 74 VAL B CA 1
ATOM 1529 C C . VAL B 1 74 ? 10.289 7.93 7.945 1 82.81 74 VAL B C 1
ATOM 1531 O O . VAL B 1 74 ? 10.648 8.836 7.191 1 82.81 74 VAL B O 1
ATOM 1534 N N . PRO B 1 75 ? 10.172 6.707 7.668 1 85.19 75 PRO B N 1
ATOM 1535 C CA . PRO B 1 75 ? 10.25 6.438 6.23 1 85.19 75 PRO B CA 1
ATOM 1536 C C . PRO B 1 75 ? 9.125 7.102 5.445 1 85.19 75 PRO B C 1
ATOM 1538 O O . PRO B 1 75 ? 8.109 7.5 6.027 1 85.19 75 PRO B O 1
ATOM 1541 N N . CYS B 1 76 ? 9.289 7.156 4.215 1 85.81 76 CYS B N 1
ATOM 1542 C CA . CYS B 1 76 ? 8.281 7.738 3.332 1 85.81 76 CYS B CA 1
ATOM 1543 C C . CYS B 1 76 ? 7.137 6.762 3.09 1 85.81 76 CYS B C 1
ATOM 1545 O O . CYS B 1 76 ? 7.297 5.551 3.27 1 85.81 76 CYS B O 1
ATOM 1547 N N . VAL B 1 77 ? 6.051 7.383 2.783 1 94.88 77 VAL B N 1
ATOM 1548 C CA . VAL B 1 77 ? 4.934 6.574 2.303 1 94.88 77 VAL B CA 1
ATOM 1549 C C . VAL B 1 77 ? 5.301 5.926 0.971 1 94.88 77 VAL B C 1
ATOM 1551 O O . VAL B 1 77 ? 6.188 6.41 0.26 1 94.88 77 VAL B O 1
ATOM 1554 N N . SER B 1 78 ? 4.613 4.902 0.655 1 95.62 78 SER B N 1
ATOM 1555 C CA . SER B 1 78 ? 4.945 4.137 -0.542 1 95.62 78 SER B CA 1
ATOM 1556 C C . SER B 1 78 ? 3.895 4.324 -1.63 1 95.62 78 SER B C 1
ATOM 1558 O O . SER B 1 78 ? 2.719 4.543 -1.332 1 95.62 78 SER B O 1
ATOM 1560 N N . CYS B 1 79 ? 4.316 4.242 -2.799 1 96.56 79 CYS B N 1
ATOM 1561 C CA . CYS B 1 79 ? 3.43 4.219 -3.955 1 96.56 79 CYS B CA 1
ATOM 1562 C C . CYS B 1 79 ? 2.859 2.824 -4.18 1 96.56 79 CYS B C 1
ATOM 1564 O O . CYS B 1 79 ? 3.598 1.889 -4.488 1 96.56 79 CYS B O 1
ATOM 1566 N N . VAL B 1 80 ? 1.537 2.705 -3.986 1 97.12 80 VAL B N 1
ATOM 1567 C CA . VAL B 1 80 ? 0.95 1.371 -4.051 1 97.12 80 VAL B CA 1
ATOM 1568 C C . VAL B 1 80 ? -0.429 1.444 -4.703 1 97.12 80 VAL B C 1
ATOM 1570 O O . VAL B 1 80 ? -0.999 2.529 -4.844 1 97.12 80 VAL B O 1
ATOM 1573 N N . PRO B 1 81 ? -0.994 0.296 -5.066 1 97.06 81 PRO B N 1
ATOM 1574 C CA . PRO B 1 81 ? -2.361 0.294 -5.59 1 97.06 81 PRO B CA 1
ATOM 1575 C C . PRO B 1 81 ? -3.393 0.728 -4.551 1 97.06 81 PRO B C 1
ATOM 1577 O O . PRO B 1 81 ? -3.371 0.246 -3.416 1 97.06 81 PRO B O 1
ATOM 1580 N N . THR B 1 82 ? -4.281 1.631 -4.992 1 95.31 82 THR B N 1
ATOM 1581 C CA . THR B 1 82 ? -5.363 2.041 -4.105 1 95.31 82 THR B CA 1
ATOM 1582 C C . THR B 1 82 ? -6.699 1.47 -4.582 1 95.31 82 THR B C 1
ATOM 1584 O O . THR B 1 82 ? -7.664 1.421 -3.82 1 95.31 82 THR B O 1
ATOM 1587 N N . ARG B 1 83 ? -6.684 1.112 -5.852 1 96.81 83 ARG B N 1
ATOM 1588 C CA . ARG B 1 83 ? -7.848 0.445 -6.422 1 96.81 83 ARG B CA 1
ATOM 1589 C C . ARG B 1 83 ? -7.43 -0.654 -7.391 1 96.81 83 ARG B C 1
ATOM 1591 O O . ARG B 1 83 ? -6.57 -0.44 -8.25 1 96.81 83 ARG B O 1
ATOM 1598 N N . LEU B 1 84 ? -8.023 -1.809 -7.176 1 98.38 84 LEU B N 1
ATOM 1599 C CA . LEU B 1 84 ? -7.766 -2.965 -8.023 1 98.38 84 LEU B CA 1
ATOM 1600 C C . LEU B 1 84 ? -9.07 -3.539 -8.578 1 98.38 84 LEU B C 1
ATOM 1602 O O . LEU B 1 84 ? -10.109 -3.465 -7.918 1 98.38 84 LEU B O 1
ATOM 1606 N N . VAL B 1 85 ? -8.992 -4.09 -9.719 1 98.75 85 VAL B N 1
ATOM 1607 C CA . VAL B 1 85 ? -10.18 -4.684 -10.328 1 98.75 85 VAL B CA 1
ATOM 1608 C C . VAL B 1 85 ? -9.93 -6.164 -10.609 1 98.75 85 VAL B C 1
ATOM 1610 O O . VAL B 1 85 ? -8.781 -6.617 -10.602 1 98.75 85 VAL B O 1
ATOM 1613 N N . PRO B 1 86 ? -11.023 -6.906 -10.797 1 98.69 86 PRO B N 1
ATOM 1614 C CA . PRO B 1 86 ? -10.898 -8.352 -10.992 1 98.69 86 PRO B CA 1
ATOM 1615 C C . PRO B 1 86 ? -10.492 -8.719 -12.422 1 98.69 86 PRO B C 1
ATOM 1617 O O . PRO B 1 86 ? -10.562 -7.879 -13.32 1 98.69 86 PRO B O 1
ATOM 1620 N N . LEU B 1 87 ? -10.031 -9.883 -12.57 1 98.69 87 LEU B N 1
ATOM 1621 C CA . LEU B 1 87 ? -9.75 -10.523 -13.852 1 98.69 87 LEU B CA 1
ATOM 1622 C C . LEU B 1 87 ? -10.461 -11.867 -13.953 1 98.69 87 LEU B C 1
ATOM 1624 O O . LEU B 1 87 ? -10.375 -12.688 -13.031 1 98.69 87 LEU B O 1
ATOM 1628 N N . SER B 1 88 ? -11.219 -12.023 -14.961 1 98.5 88 SER B N 1
ATOM 1629 C CA . SER B 1 88 ? -11.812 -13.328 -15.234 1 98.5 88 SER B CA 1
ATOM 1630 C C . SER B 1 88 ? -10.828 -14.25 -15.945 1 98.5 88 SER B C 1
ATOM 1632 O O . SER B 1 88 ? -10.211 -13.859 -16.938 1 98.5 88 SER B O 1
ATOM 1634 N N . MET B 1 89 ? -10.742 -15.453 -15.375 1 98 89 MET B N 1
ATOM 1635 C CA . MET B 1 89 ? -9.781 -16.391 -15.938 1 98 89 MET B CA 1
ATOM 1636 C C . MET B 1 89 ? -10.43 -17.75 -16.188 1 98 89 MET B C 1
ATOM 1638 O O . MET B 1 89 ? -11.273 -18.188 -15.398 1 98 89 MET B O 1
ATOM 1642 N N . LEU B 1 90 ? -9.977 -18.297 -17.234 1 97.94 90 LEU B N 1
ATOM 1643 C CA . LEU B 1 90 ? -10.367 -19.656 -17.594 1 97.94 90 LEU B CA 1
ATOM 1644 C C . LEU B 1 90 ? -9.18 -20.609 -17.484 1 97.94 90 LEU B C 1
ATOM 1646 O O . LEU B 1 90 ? -8.109 -20.344 -18.031 1 97.94 90 LEU B O 1
ATOM 1650 N N . TYR B 1 91 ? -9.375 -21.656 -16.703 1 97.06 91 TYR B N 1
ATOM 1651 C CA . TYR B 1 91 ? -8.242 -22.562 -16.547 1 97.06 91 TYR B CA 1
ATOM 1652 C C . TYR B 1 91 ? -8.711 -23.953 -16.094 1 97.06 91 TYR B C 1
ATOM 1654 O O . TYR B 1 91 ? -9.891 -24.141 -15.773 1 97.06 91 TYR B O 1
ATOM 1662 N N . TYR B 1 92 ? -7.789 -24.906 -16.141 1 96.12 92 TYR B N 1
ATOM 1663 C CA . TYR B 1 92 ? -8.086 -26.281 -15.75 1 96.12 92 TYR B CA 1
ATOM 1664 C C . TYR B 1 92 ? -7.82 -26.484 -14.258 1 96.12 92 TYR B C 1
ATOM 1666 O O . TYR B 1 92 ? -6.789 -26.047 -13.742 1 96.12 92 TYR B O 1
ATOM 1674 N N . GLU B 1 93 ? -8.789 -27 -13.578 1 92.06 93 GLU B N 1
ATOM 1675 C CA . GLU B 1 93 ? -8.672 -27.422 -12.188 1 92.06 93 GLU B CA 1
ATOM 1676 C C . GLU B 1 93 ? -9.211 -28.844 -11.992 1 92.06 93 GLU B C 1
ATOM 1678 O O . GLU B 1 93 ? -10.406 -29.094 -12.188 1 92.06 93 GLU B O 1
ATOM 1683 N N . THR B 1 94 ? -8.312 -29.75 -11.586 1 92.31 94 THR B N 1
ATOM 1684 C CA . THR B 1 94 ? -8.664 -31.141 -11.383 1 92.31 94 THR B CA 1
ATOM 1685 C C . THR B 1 94 ? -9.305 -31.734 -12.633 1 92.31 94 THR B C 1
ATOM 1687 O O . THR B 1 94 ? -10.367 -32.344 -12.562 1 92.31 94 THR B O 1
ATOM 1690 N N . GLY B 1 95 ? -8.844 -31.406 -13.812 1 89.69 95 GLY B N 1
ATOM 1691 C CA . GLY B 1 95 ? -9.266 -31.984 -15.078 1 89.69 95 GLY B CA 1
ATOM 1692 C C . GLY B 1 95 ? -10.484 -31.312 -15.664 1 89.69 95 GLY B C 1
ATOM 1693 O O . GLY B 1 95 ? -10.938 -31.672 -16.75 1 89.69 95 GLY B O 1
ATOM 1694 N N . LYS B 1 96 ? -11.023 -30.453 -14.859 1 95.31 96 LYS B N 1
ATOM 1695 C CA . LYS B 1 96 ? -12.195 -29.734 -15.359 1 95.31 96 LYS B CA 1
ATOM 1696 C C . LYS B 1 96 ? -11.859 -28.281 -15.664 1 95.31 96 LYS B C 1
ATOM 1698 O O . LYS B 1 96 ? -11.102 -27.641 -14.93 1 95.31 96 LYS B O 1
ATOM 1703 N N . MET B 1 97 ? -12.422 -27.828 -16.703 1 95.38 97 MET B N 1
ATOM 1704 C CA . MET B 1 97 ? -12.258 -26.422 -17.062 1 95.38 97 MET B CA 1
ATOM 1705 C C . MET B 1 97 ? -13.172 -25.531 -16.219 1 95.38 97 MET B C 1
ATOM 1707 O O . MET B 1 97 ? -14.367 -25.797 -16.109 1 95.38 97 MET B O 1
ATOM 1711 N N . VAL B 1 98 ? -12.625 -24.484 -15.656 1 97.44 98 VAL B N 1
ATOM 1712 C CA . VAL B 1 98 ? -13.414 -23.609 -14.805 1 97.44 98 VAL B CA 1
ATOM 1713 C C . VAL B 1 98 ? -13.148 -22.156 -15.172 1 97.44 98 VAL B C 1
ATOM 1715 O O . VAL B 1 98 ? -12.062 -21.812 -15.641 1 97.44 98 VAL B O 1
ATOM 1718 N N . MET B 1 99 ? -14.234 -21.328 -14.953 1 96.94 99 MET B N 1
ATOM 1719 C CA . MET B 1 99 ? -14.117 -19.875 -15.078 1 96.94 99 MET B CA 1
ATOM 1720 C C . MET B 1 99 ? -14.305 -19.188 -13.727 1 96.94 99 MET B C 1
ATOM 1722 O O . MET B 1 99 ? -15.305 -19.422 -13.047 1 96.94 99 MET B O 1
ATOM 1726 N N . ARG B 1 100 ? -13.258 -18.391 -13.375 1 97 100 ARG B N 1
ATOM 1727 C CA . ARG B 1 100 ? -13.352 -17.688 -12.102 1 97 100 ARG B CA 1
ATOM 1728 C C . ARG B 1 100 ? -12.992 -16.219 -12.266 1 97 100 ARG B C 1
ATOM 1730 O O . ARG B 1 100 ? -12.195 -15.859 -13.141 1 97 100 ARG B O 1
ATOM 1737 N N . HIS B 1 101 ? -13.594 -15.469 -11.406 1 97.69 101 HIS B N 1
ATOM 1738 C CA . HIS B 1 101 ? -13.266 -14.055 -11.273 1 97.69 101 HIS B CA 1
ATOM 1739 C C . HIS B 1 101 ? -12.359 -13.812 -10.07 1 97.69 101 HIS B C 1
ATOM 1741 O O . HIS B 1 101 ? -12.797 -13.922 -8.93 1 97.69 1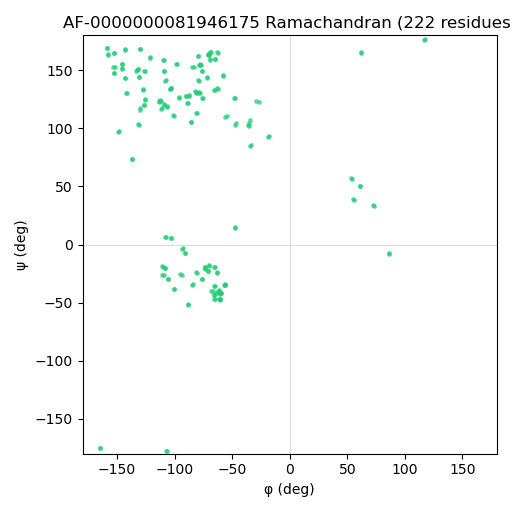01 HIS B O 1
ATOM 1747 N N . HIS B 1 102 ? -11.164 -13.461 -10.422 1 97.94 102 HIS B N 1
ATOM 1748 C CA . HIS B 1 102 ? -10.195 -13.242 -9.359 1 97.94 102 HIS B CA 1
ATOM 1749 C C . HIS B 1 102 ? -10.102 -11.758 -9 1 97.94 102 HIS B C 1
ATOM 1751 O O . HIS B 1 102 ? -9.75 -10.938 -9.844 1 97.94 102 HIS B O 1
ATOM 1757 N N . GLU B 1 103 ? -10.273 -11.578 -7.727 1 98.06 103 GLU B N 1
ATOM 1758 C CA . GLU B 1 103 ? -10.273 -10.188 -7.273 1 98.06 103 GLU B CA 1
ATOM 1759 C C . GLU B 1 103 ? -8.852 -9.633 -7.195 1 98.06 103 GLU B C 1
ATOM 1761 O O . GLU B 1 103 ? -7.883 -10.391 -7.16 1 98.06 103 GLU B O 1
ATOM 1766 N N . ASN B 1 104 ? -8.688 -8.32 -7.312 1 98.31 104 ASN B N 1
ATOM 1767 C CA . ASN B 1 104 ? -7.438 -7.621 -7.043 1 98.31 104 ASN B CA 1
ATOM 1768 C C . ASN B 1 104 ? -6.316 -8.102 -7.961 1 98.31 104 ASN B C 1
ATOM 1770 O O . ASN B 1 104 ? -5.215 -8.406 -7.496 1 98.31 104 ASN B O 1
ATOM 1774 N N . MET B 1 105 ? -6.668 -8.109 -9.258 1 98.62 105 MET B N 1
ATOM 1775 C CA . MET B 1 105 ? -5.699 -8.648 -10.211 1 98.62 105 MET B CA 1
ATOM 1776 C C . MET B 1 105 ? -5.043 -7.527 -11 1 98.62 105 MET B C 1
ATOM 1778 O O . MET B 1 105 ? -3.887 -7.648 -11.414 1 98.62 105 MET B O 1
ATOM 1782 N N . ILE B 1 106 ? -5.82 -6.414 -11.195 1 98.81 106 ILE B N 1
ATOM 1783 C CA . ILE B 1 106 ? -5.375 -5.355 -12.094 1 98.81 106 ILE B CA 1
ATOM 1784 C C . ILE B 1 106 ? -5.414 -4.012 -11.367 1 9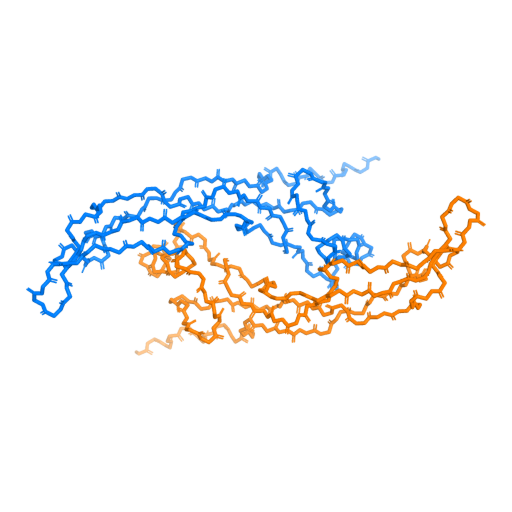8.81 106 ILE B C 1
ATOM 1786 O O . ILE B 1 106 ? -6.422 -3.67 -10.742 1 98.81 106 ILE B O 1
ATOM 1790 N N . VAL B 1 107 ? -4.336 -3.273 -11.508 1 98.56 107 VAL B N 1
ATOM 1791 C CA . VAL B 1 107 ? -4.301 -1.954 -10.883 1 98.56 107 VAL B CA 1
ATOM 1792 C C . VAL B 1 107 ? -5.156 -0.978 -11.688 1 98.56 107 VAL B C 1
ATOM 1794 O O . VAL B 1 107 ? -4.965 -0.827 -12.898 1 98.56 107 VAL B O 1
ATOM 1797 N N . GLU B 1 108 ? -6.047 -0.386 -10.945 1 98.56 108 GLU B N 1
ATOM 1798 C CA . GLU B 1 108 ? -6.844 0.671 -11.555 1 98.56 108 GLU B CA 1
ATOM 1799 C C . GLU B 1 108 ? -6.324 2.053 -11.172 1 98.56 108 GLU B C 1
ATOM 1801 O O . GLU B 1 108 ? -6.324 2.975 -11.984 1 98.56 108 GLU B O 1
ATOM 1806 N N . GLU B 1 109 ? -5.906 2.145 -9.898 1 97.81 109 GLU B N 1
ATOM 1807 C CA . GLU B 1 109 ? -5.426 3.422 -9.375 1 97.81 109 GLU B CA 1
ATOM 1808 C C . GLU B 1 109 ? -4.262 3.223 -8.414 1 97.81 109 GLU B C 1
ATOM 1810 O O . GLU B 1 109 ? -4.242 2.26 -7.645 1 97.81 109 GLU B O 1
ATOM 1815 N N . CYS B 1 110 ? -3.359 4.16 -8.508 1 97.25 110 CYS B N 1
ATOM 1816 C CA . CYS B 1 110 ? -2.246 4.188 -7.566 1 97.25 110 CYS B CA 1
ATOM 1817 C C . CYS B 1 110 ? -2.373 5.367 -6.609 1 97.25 110 CYS B C 1
ATOM 1819 O O . CYS B 1 110 ? -3.051 6.352 -6.914 1 97.25 110 CYS B O 1
ATOM 1821 N N . GLY B 1 111 ? -1.714 5.227 -5.508 1 96.5 111 GLY B N 1
ATOM 1822 C CA . GLY B 1 111 ? -1.646 6.289 -4.52 1 96.5 111 GLY B CA 1
ATOM 1823 C C . GLY B 1 111 ? -0.55 6.078 -3.49 1 96.5 111 GLY B C 1
ATOM 1824 O O . GLY B 1 111 ? 0.259 5.156 -3.617 1 96.5 111 GLY B O 1
ATOM 1825 N N . CYS B 1 112 ? -0.497 6.949 -2.523 1 95.88 112 CYS B N 1
ATOM 1826 C CA . CYS B 1 112 ? 0.544 6.91 -1.503 1 95.88 112 CYS B CA 1
ATOM 1827 C C . CYS B 1 112 ? -0.027 6.473 -0.16 1 95.88 112 CYS B C 1
ATOM 1829 O O . CYS B 1 112 ? -0.938 7.109 0.37 1 95.88 112 CYS B O 1
ATOM 1831 N N . HIS B 1 113 ? 0.595 5.352 0.261 1 92.88 113 HIS B N 1
ATOM 1832 C CA . HIS B 1 113 ? 0.091 4.762 1.495 1 92.88 113 HIS B CA 1
ATOM 1833 C C . HIS B 1 113 ? 1.23 4.441 2.459 1 92.88 113 HIS B C 1
ATOM 1835 O O . HIS B 1 113 ? 2.371 4.242 2.033 1 92.88 113 HIS B O 1
#

Solvent-accessible surface area (backbone atoms only — not comparable to full-atom values): 12448 Å² total; per-residue (Å²): 132,76,77,71,75,72,73,77,83,69,56,58,53,36,72,43,88,35,75,46,48,33,61,82,72,67,38,48,88,43,41,69,32,66,60,57,50,72,25,36,42,47,41,48,47,51,58,68,58,52,56,74,90,33,64,48,44,53,34,31,38,52,44,14,48,47,18,61,79,34,63,90,76,33,72,77,50,40,36,28,70,74,36,58,36,65,44,70,37,32,29,57,55,94,91,36,79,45,78,45,76,39,61,36,38,26,54,74,35,49,20,30,62,132,76,77,71,74,73,71,78,81,68,57,57,53,36,73,42,86,37,76,44,49,33,60,82,71,68,38,48,88,44,42,69,31,66,60,59,49,74,26,35,42,48,42,45,47,53,60,68,57,51,56,75,93,31,64,46,43,53,34,30,39,52,45,16,48,48,18,61,78,34,62,90,77,34,71,77,50,39,35,27,69,73,34,57,37,63,43,70,35,32,30,56,57,96,90,36,79,44,78,45,75,40,63,37,38,25,55,74,37,48,22,31,64

Secondary structure (DSSP, 8-state):
---------PPBSEEE--EEETTTTT-TTTEEE-SEEE--EEESBPPSS--GGG---HHHHHHHHHHHH-TTTSPPP-EEEEEEEEEEEEEEETTEEEEEEEEEEEEEEEEE-/---------PPBSEEE--EEETTTTT-TTTEEE-SEEE--EEESBPPSS--GGG---HHHHHHHHHHHH-TTTSPPP-EEEEEEEEEEEEEEETTEEEEEEEEEEEEEEEEE-